Protein AF-A0A1Y4CUX2-F1 (afdb_monomer)

Mean predicted aligned error: 11.48 Å

Foldseek 3Di:
DLVLLLVDLVLVVVVVVVVCVCVVDPDPFLCDPQLVVVSVVLSVVLVVQLVCLLVVLLVVLPQDPQLLVQLQVQLNVQLVVLCVPPVRVSSNVRSLVRSLVRSLVRCVVVVDDNVSSNSSSVSNSVSNVVSSVSSVVSSVVSVVSVCCRPALCNPPDPDDDPPDPDRPDDPRPPQDPVRVVVVVVVVVVD

pLDDT: mean 75.09, std 14.69, range [37.34, 94.19]

Sequence (190 aa):
MLLTVFGLPGNWIMLILVAVWHFVLPMPSALNVWYWIIVLAIAVVGEVMEFFLQVKQAKKYGSSNTGTVGGVIGAIVGAILLAPFLFGIGAFIGAMLGAWCGCFVFELLRGMDWKTAARAALGAMFGRFLGTVTKLGCGVVIWAITMQYIWPDPQNLPFHFRWLPEVPQGPLPHDGPMSTVMNFAQSLVC

Secondary structure (DSSP, 8-state):
-HHHHTTS-HHHHHHHHHHHHHHHS-------HHHHHHHHHHHHHHHHHHHHHHHHHHHHTT--HHHHHHHHHHHHHHHHHHTTTGGGHHHHHHHHHHHHHHHHHHHHHTT--HHHHHHHHHHHHHHHHHHHHHHHHHHHHHHHHHHHHH-S-GGG-S---TTSPPP--PPPPSS-HHHHHHHHHHHTT-

Solvent-accessible surface area (backbone atoms only — not comparable to full-atom values): 9931 Å² total; per-residue (Å²): 99,74,47,38,60,72,73,46,71,22,56,59,53,50,53,50,52,53,48,50,49,58,72,72,46,92,59,96,65,57,77,43,73,68,52,55,53,53,49,50,50,47,46,51,50,24,52,53,49,24,54,50,37,28,53,52,31,17,52,74,36,65,35,47,76,61,17,51,50,26,11,53,53,21,16,53,52,25,16,59,73,25,29,86,36,75,90,47,54,24,14,44,55,18,24,36,53,15,8,23,52,22,9,25,54,42,26,43,76,71,68,44,54,70,71,58,18,52,44,12,9,49,16,35,23,50,7,49,51,54,14,46,52,51,32,50,52,43,41,52,51,45,50,55,54,51,48,53,59,69,44,92,60,52,88,77,48,99,68,80,70,87,89,55,81,82,72,72,82,66,88,74,68,95,62,52,75,67,58,55,53,52,51,55,58,48,68,75,76,110

Nearest PDB structures (foldseek):
  4oyd-assembly2_D  TM=4.319E-01  e=9.473E+00  synthetic construct
  7drw-assembly1_O  TM=2.763E-01  e=7.476E+00  Homo sapiens

Structure (mmCIF, N/CA/C/O backbone):
data_AF-A0A1Y4CUX2-F1
#
_entry.id   AF-A0A1Y4CUX2-F1
#
loop_
_atom_site.group_PDB
_atom_site.id
_atom_site.type_symbol
_atom_site.label_atom_id
_atom_site.label_alt_id
_atom_site.label_comp_id
_atom_site.label_asym_id
_atom_site.label_entity_id
_atom_site.label_seq_id
_atom_site.pdbx_PDB_ins_code
_atom_site.Cartn_x
_atom_site.Cartn_y
_atom_site.Cartn_z
_atom_site.occupancy
_atom_site.B_iso_or_equiv
_atom_site.auth_seq_id
_atom_site.auth_comp_id
_atom_site.auth_asym_id
_atom_site.auth_atom_id
_atom_site.pdbx_PDB_model_num
ATOM 1 N N . MET A 1 1 ? 3.468 2.787 -10.423 1.00 54.72 1 MET A N 1
ATOM 2 C CA . MET A 1 1 ? 3.838 3.527 -9.194 1.00 54.72 1 MET A CA 1
ATOM 3 C C . MET A 1 1 ? 2.659 4.304 -8.616 1.00 54.72 1 MET A C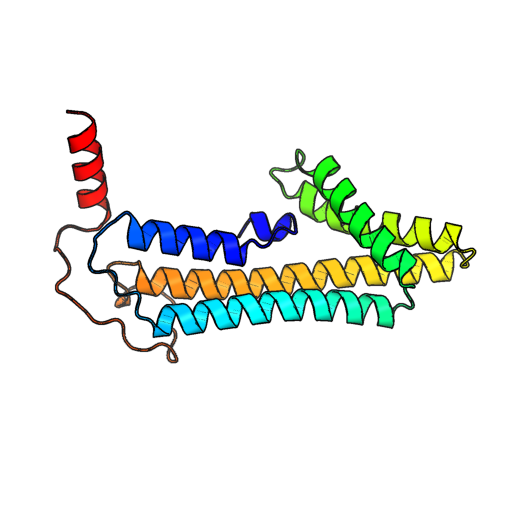 1
ATOM 5 O O . MET A 1 1 ? 2.272 4.008 -7.497 1.00 54.72 1 MET A O 1
ATOM 9 N N . LEU A 1 2 ? 2.019 5.213 -9.367 1.00 57.34 2 LEU A N 1
ATOM 10 C CA . LEU A 1 2 ? 0.844 5.962 -8.875 1.00 57.34 2 LEU A CA 1
ATOM 11 C C . LEU A 1 2 ? -0.321 5.055 -8.440 1.00 57.34 2 LEU A C 1
ATOM 13 O O . LEU A 1 2 ? -0.934 5.298 -7.413 1.00 57.34 2 LEU A O 1
ATOM 17 N N . LEU A 1 3 ? -0.559 3.948 -9.149 1.00 59.94 3 LEU A N 1
ATOM 18 C CA . LEU A 1 3 ? -1.618 2.977 -8.824 1.00 59.94 3 LEU A CA 1
ATOM 19 C C . LEU A 1 3 ? -1.456 2.309 -7.449 1.00 59.94 3 LEU A C 1
ATOM 21 O O . LEU A 1 3 ? -2.445 1.926 -6.831 1.00 59.94 3 LEU A O 1
ATOM 25 N N . THR A 1 4 ? -0.226 2.218 -6.942 1.00 62.75 4 THR A N 1
ATOM 26 C CA . THR A 1 4 ? 0.065 1.684 -5.607 1.00 62.75 4 THR A CA 1
ATOM 27 C C . THR A 1 4 ? -0.506 2.589 -4.508 1.00 62.75 4 THR A C 1
ATOM 29 O O . THR A 1 4 ? -0.947 2.102 -3.473 1.00 62.75 4 THR A O 1
ATOM 32 N N . VAL A 1 5 ? -0.572 3.903 -4.755 1.00 55.91 5 VAL A N 1
ATOM 33 C CA . VAL A 1 5 ? -1.160 4.895 -3.837 1.00 55.91 5 VAL A CA 1
ATOM 34 C C . VAL A 1 5 ? -2.680 4.721 -3.721 1.00 55.91 5 VAL A C 1
ATOM 36 O O . VAL A 1 5 ? -3.245 4.941 -2.653 1.00 55.91 5 VAL A O 1
ATOM 39 N N . PHE A 1 6 ? -3.332 4.242 -4.784 1.00 57.66 6 PHE A N 1
ATOM 40 C CA . PHE A 1 6 ? -4.770 3.950 -4.812 1.00 57.66 6 PHE A CA 1
ATOM 41 C C . PHE A 1 6 ? -5.127 2.572 -4.223 1.00 57.66 6 PHE A C 1
ATOM 43 O O . PHE A 1 6 ? -6.288 2.173 -4.252 1.00 57.66 6 PHE A O 1
ATOM 50 N N . GLY A 1 7 ? -4.154 1.826 -3.683 1.00 56.28 7 GLY A N 1
ATOM 51 C CA . GLY A 1 7 ? -4.389 0.507 -3.089 1.00 56.28 7 GLY A CA 1
ATOM 52 C C . GLY A 1 7 ? -4.595 -0.626 -4.097 1.00 56.28 7 GLY A C 1
ATOM 53 O O . GLY A 1 7 ? -5.001 -1.716 -3.701 1.00 56.28 7 GLY A O 1
ATOM 54 N N . LEU A 1 8 ? -4.315 -0.386 -5.381 1.00 60.81 8 LEU A N 1
ATOM 55 C CA . LEU A 1 8 ? -4.303 -1.408 -6.427 1.00 60.81 8 LEU A CA 1
ATOM 56 C C . LEU A 1 8 ? -2.942 -2.134 -6.454 1.00 60.81 8 LEU A C 1
ATOM 58 O O . LEU A 1 8 ? -1.940 -1.573 -5.993 1.00 60.81 8 LEU A O 1
ATOM 62 N N . PRO A 1 9 ? -2.863 -3.357 -7.021 1.00 64.62 9 PRO A N 1
ATOM 63 C CA . PRO A 1 9 ? -1.614 -4.103 -7.209 1.00 64.62 9 PRO A CA 1
ATOM 64 C C . PRO A 1 9 ? -0.708 -3.431 -8.265 1.00 64.62 9 PRO A C 1
ATOM 66 O O . PRO A 1 9 ? -0.449 -3.955 -9.345 1.00 64.62 9 PRO A O 1
ATOM 69 N N . GLY A 1 10 ? -0.213 -2.227 -7.966 1.00 66.81 10 GLY A N 1
ATOM 70 C CA . GLY A 1 10 ? 0.507 -1.365 -8.904 1.00 66.81 10 GLY A CA 1
ATOM 71 C C . GLY A 1 10 ? 1.847 -1.931 -9.380 1.00 66.81 10 GLY A C 1
ATOM 72 O O . GLY A 1 10 ? 2.275 -1.602 -10.487 1.00 66.81 10 GLY A O 1
ATOM 73 N N . ASN A 1 11 ? 2.485 -2.800 -8.587 1.00 73.00 11 ASN A N 1
ATOM 74 C CA . ASN A 1 11 ? 3.698 -3.514 -8.999 1.00 73.00 11 ASN A CA 1
ATOM 75 C C . ASN A 1 11 ? 3.384 -4.548 -10.089 1.00 73.00 11 ASN A C 1
ATOM 77 O O . ASN A 1 11 ? 4.112 -4.630 -11.071 1.00 73.00 11 ASN A O 1
ATOM 81 N N . TRP A 1 12 ? 2.259 -5.257 -9.980 1.00 75.81 12 TRP A N 1
ATOM 82 C CA . TRP A 1 12 ? 1.820 -6.232 -10.981 1.00 75.81 12 TRP A CA 1
ATOM 83 C C . TRP A 1 12 ? 1.472 -5.568 -12.308 1.00 75.81 12 TRP A C 1
ATOM 85 O O . TRP A 1 12 ? 1.899 -6.032 -13.359 1.00 75.81 12 TRP A O 1
ATOM 95 N N . ILE A 1 13 ? 0.770 -4.435 -12.257 1.00 73.69 13 ILE A N 1
ATOM 96 C CA . ILE A 1 13 ? 0.440 -3.662 -13.460 1.00 73.69 13 ILE A CA 1
ATOM 97 C C . ILE A 1 13 ? 1.719 -3.176 -14.154 1.00 73.69 13 ILE A C 1
ATOM 99 O O . ILE A 1 13 ? 1.815 -3.260 -15.374 1.00 73.69 13 ILE A O 1
ATOM 103 N N . MET A 1 14 ? 2.727 -2.729 -13.395 1.00 72.62 14 MET A N 1
ATOM 104 C CA . MET A 1 14 ? 4.015 -2.337 -13.974 1.00 72.62 14 MET A CA 1
ATOM 105 C C . MET A 1 14 ? 4.726 -3.515 -14.655 1.00 72.62 14 MET A C 1
ATOM 107 O O . MET A 1 14 ? 5.189 -3.358 -15.779 1.00 72.62 14 MET A O 1
ATOM 111 N N . LEU A 1 15 ? 4.758 -4.694 -14.026 1.00 75.00 15 LEU A N 1
ATOM 112 C CA . LEU A 1 15 ? 5.347 -5.895 -14.628 1.00 75.00 15 LEU A CA 1
ATOM 113 C C . LEU A 1 15 ? 4.614 -6.327 -15.903 1.00 75.00 15 LEU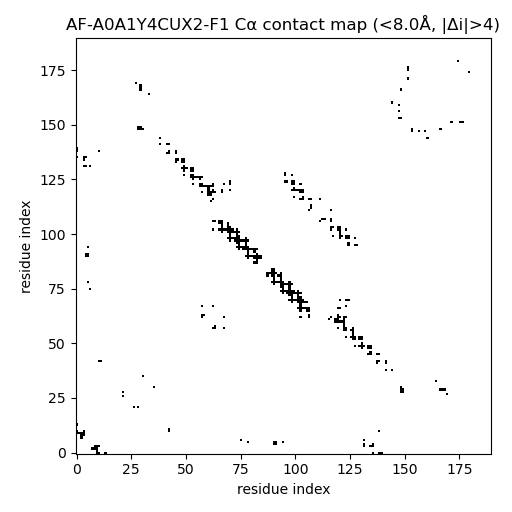 A C 1
ATOM 115 O O . LEU A 1 15 ? 5.266 -6.680 -16.881 1.00 75.00 15 LEU A O 1
ATOM 119 N N . ILE A 1 16 ? 3.280 -6.250 -15.922 1.00 78.69 16 ILE A N 1
ATOM 120 C CA . ILE A 1 16 ? 2.477 -6.536 -17.120 1.00 78.69 16 ILE A CA 1
ATOM 121 C C . ILE A 1 16 ? 2.811 -5.545 -18.236 1.00 78.69 16 ILE A C 1
ATOM 123 O O . ILE A 1 16 ? 3.011 -5.963 -19.367 1.00 78.69 16 ILE A O 1
ATOM 127 N N . LEU A 1 17 ? 2.927 -4.250 -17.933 1.00 74.69 17 LEU A N 1
ATOM 128 C CA . LEU A 1 17 ? 3.329 -3.238 -18.916 1.00 74.69 17 LEU A CA 1
ATOM 129 C C . LEU A 1 17 ? 4.721 -3.511 -19.498 1.00 74.69 17 LEU A C 1
ATOM 131 O O . LEU A 1 17 ? 4.898 -3.412 -20.709 1.00 74.69 17 LEU A O 1
ATOM 135 N N . VAL A 1 18 ? 5.690 -3.897 -18.662 1.00 72.38 18 VAL A N 1
ATOM 136 C CA . VAL A 1 18 ? 7.034 -4.288 -19.123 1.00 72.38 18 VAL A CA 1
ATOM 137 C C . VAL A 1 18 ? 6.976 -5.562 -19.971 1.00 72.38 18 VAL A C 1
ATOM 139 O O . VAL A 1 18 ? 7.665 -5.655 -20.983 1.00 72.38 18 VAL A O 1
ATOM 142 N N . ALA A 1 19 ? 6.128 -6.528 -19.611 1.00 74.50 19 ALA A N 1
ATOM 143 C CA . ALA A 1 19 ? 5.954 -7.756 -20.381 1.00 74.50 19 ALA A CA 1
ATOM 144 C C . ALA A 1 19 ? 5.331 -7.458 -21.750 1.00 74.50 19 ALA A C 1
ATOM 146 O O . ALA A 1 19 ? 5.839 -7.907 -22.770 1.00 74.50 19 ALA A O 1
ATOM 147 N N . VAL A 1 20 ? 4.276 -6.641 -21.789 1.00 75.88 20 VAL A N 1
ATOM 148 C CA . VAL A 1 20 ? 3.648 -6.187 -23.035 1.00 75.88 20 VAL A CA 1
ATOM 149 C C . VAL A 1 20 ? 4.663 -5.443 -23.902 1.00 75.88 20 VAL A C 1
ATOM 151 O O . VAL A 1 20 ? 4.756 -5.735 -25.087 1.00 75.88 20 VAL A O 1
ATOM 154 N N . TRP A 1 21 ? 5.476 -4.553 -23.325 1.00 68.69 21 TRP A N 1
ATOM 155 C CA . TRP A 1 21 ? 6.558 -3.882 -24.052 1.00 68.69 21 TRP A CA 1
ATOM 156 C C . TRP A 1 21 ? 7.538 -4.883 -24.681 1.00 68.69 21 TRP A C 1
ATOM 158 O O . TRP A 1 21 ? 7.855 -4.767 -25.861 1.00 68.69 21 TRP A O 1
ATOM 168 N N . HIS A 1 22 ? 7.970 -5.890 -23.917 1.00 68.44 22 HIS A N 1
ATOM 169 C CA . HIS A 1 22 ? 8.884 -6.936 -24.382 1.00 68.44 22 HIS A CA 1
ATOM 170 C C . HIS A 1 22 ? 8.302 -7.794 -25.519 1.00 68.44 22 HIS A C 1
ATOM 172 O O . HIS A 1 22 ? 9.025 -8.147 -26.444 1.00 68.44 22 HIS A O 1
ATOM 178 N N . PHE A 1 23 ? 7.008 -8.125 -25.470 1.00 66.00 23 PHE A N 1
ATOM 179 C CA . PHE A 1 23 ? 6.364 -8.971 -26.482 1.00 66.00 23 PHE A CA 1
ATOM 180 C C . PHE A 1 23 ? 5.879 -8.203 -27.724 1.00 66.00 23 PHE A C 1
ATOM 182 O O . PHE A 1 23 ? 5.784 -8.798 -28.794 1.00 66.00 23 PHE A O 1
ATOM 189 N N . VAL A 1 24 ? 5.556 -6.909 -27.604 1.00 66.00 24 VAL A N 1
ATOM 190 C CA . VAL A 1 24 ? 5.032 -6.085 -28.713 1.00 66.00 24 VAL A CA 1
ATOM 191 C C . VAL A 1 24 ? 6.150 -5.431 -29.529 1.00 66.00 24 VAL A C 1
ATOM 193 O O . VAL A 1 24 ? 5.991 -5.252 -30.735 1.00 66.00 24 VAL A O 1
ATOM 196 N N . LEU A 1 25 ? 7.284 -5.094 -28.908 1.00 58.47 25 LEU A N 1
ATOM 197 C CA . LEU A 1 25 ? 8.455 -4.557 -29.601 1.00 58.47 25 LEU A CA 1
ATOM 198 C C . LEU A 1 25 ? 9.524 -5.653 -29.700 1.00 58.47 25 LEU A C 1
ATOM 200 O O . LEU A 1 25 ? 10.191 -5.922 -28.700 1.00 58.47 25 LEU A O 1
ATOM 204 N N . PRO A 1 26 ? 9.730 -6.276 -30.877 1.00 50.72 26 PRO A N 1
ATOM 205 C CA . PRO A 1 26 ? 10.775 -7.274 -31.086 1.00 50.72 26 PRO A CA 1
ATOM 206 C C . PRO A 1 26 ? 12.147 -6.586 -31.170 1.00 50.72 26 PRO A C 1
ATOM 208 O O . PRO A 1 26 ? 12.793 -6.554 -32.213 1.00 50.72 26 PRO A O 1
ATOM 211 N N . MET A 1 27 ? 12.583 -5.980 -30.067 1.00 53.09 27 MET A N 1
ATOM 212 C CA . MET A 1 27 ? 13.962 -5.545 -29.878 1.00 53.09 27 MET A CA 1
ATOM 213 C C . MET A 1 27 ? 14.749 -6.665 -29.186 1.00 53.09 27 MET A C 1
ATOM 215 O O . MET A 1 27 ? 14.163 -7.424 -28.408 1.00 53.09 27 MET A O 1
ATOM 219 N N . PRO A 1 28 ? 16.077 -6.755 -29.379 1.00 48.81 28 PRO A N 1
ATOM 220 C CA . PRO A 1 28 ? 16.952 -7.582 -28.555 1.00 48.81 28 PRO A CA 1
ATOM 221 C C . PRO A 1 28 ? 17.018 -6.986 -27.139 1.00 48.81 28 PRO A C 1
ATOM 223 O O . PRO A 1 28 ? 17.980 -6.338 -26.745 1.00 48.81 28 PRO A O 1
ATOM 226 N N . SER A 1 29 ? 15.943 -7.112 -26.367 1.00 53.75 29 SER A N 1
ATOM 227 C CA . SER A 1 29 ? 15.907 -6.602 -25.004 1.00 53.75 29 SER A CA 1
ATOM 228 C C . SER A 1 29 ? 16.697 -7.550 -24.111 1.00 53.75 29 SER A C 1
ATOM 230 O O . SER A 1 29 ? 16.393 -8.742 -24.059 1.00 53.75 29 SER A O 1
ATOM 232 N N . ALA A 1 30 ? 17.648 -7.020 -23.348 1.00 56.38 30 ALA A N 1
ATOM 233 C CA . ALA A 1 30 ? 18.467 -7.766 -22.393 1.00 56.38 30 ALA A CA 1
ATOM 234 C C . ALA A 1 30 ? 17.691 -8.279 -21.153 1.00 56.38 30 ALA A C 1
ATOM 236 O O . ALA A 1 30 ? 18.282 -8.575 -20.112 1.00 56.38 30 ALA A O 1
ATOM 237 N N . LEU A 1 31 ? 16.359 -8.378 -21.239 1.00 64.25 31 LEU A N 1
ATOM 238 C CA . LEU A 1 31 ? 15.462 -8.860 -20.190 1.00 64.25 31 LEU A CA 1
ATOM 239 C C . LEU A 1 31 ? 15.577 -10.384 -20.057 1.00 64.25 31 LEU A C 1
ATOM 241 O O . LEU A 1 31 ? 14.737 -11.148 -20.525 1.00 64.25 31 LEU A O 1
ATOM 245 N N . ASN A 1 32 ? 16.652 -10.825 -19.410 1.00 69.75 32 ASN A N 1
ATOM 246 C CA . ASN A 1 32 ? 16.904 -12.231 -19.118 1.00 69.75 32 ASN A CA 1
ATOM 247 C C . ASN A 1 32 ? 15.867 -12.814 -18.141 1.00 69.75 32 ASN A C 1
ATOM 249 O O . ASN A 1 32 ? 15.264 -12.100 -17.339 1.00 69.75 32 ASN A O 1
ATOM 253 N N . VAL A 1 33 ? 15.736 -14.145 -18.116 1.00 73.81 33 VAL A N 1
ATOM 254 C CA . VAL A 1 33 ? 14.908 -14.870 -17.125 1.00 73.81 33 VAL A CA 1
ATOM 255 C C . VAL A 1 33 ? 15.259 -14.457 -15.685 1.00 73.81 33 VAL A C 1
ATOM 257 O O . VAL A 1 33 ? 14.376 -14.302 -14.844 1.00 73.81 33 VAL A O 1
ATOM 260 N N . TRP A 1 34 ? 16.541 -14.191 -15.416 1.00 72.38 34 TRP A N 1
ATOM 261 C CA . TRP A 1 34 ? 17.027 -13.705 -14.122 1.00 72.38 34 TRP A CA 1
ATOM 262 C C . TRP A 1 34 ? 16.445 -12.353 -13.703 1.00 72.38 34 TRP A C 1
ATOM 264 O O . TRP A 1 34 ? 16.120 -12.185 -12.528 1.00 72.38 34 TRP A O 1
ATOM 274 N N . TYR A 1 35 ? 16.266 -11.415 -14.642 1.00 76.81 35 TYR A N 1
ATOM 275 C CA . TYR A 1 35 ? 15.598 -10.143 -14.360 1.00 76.81 35 TYR A CA 1
ATOM 276 C C . TYR A 1 35 ? 14.182 -10.417 -13.847 1.00 76.81 35 TYR A C 1
ATOM 278 O O . TYR A 1 35 ? 13.841 -9.994 -12.743 1.00 76.81 35 TYR A O 1
ATOM 286 N N . TRP A 1 36 ? 13.405 -11.213 -14.591 1.00 79.12 36 TRP A N 1
ATOM 287 C CA . TRP A 1 36 ? 12.018 -11.535 -14.252 1.00 79.12 36 TRP A CA 1
ATOM 288 C C . TRP A 1 36 ? 11.883 -12.207 -12.887 1.00 79.12 36 TRP A C 1
ATOM 290 O O . TRP A 1 36 ? 11.007 -11.823 -12.115 1.00 79.12 36 TRP A O 1
ATOM 300 N N . ILE A 1 37 ? 12.773 -13.146 -12.549 1.00 83.56 37 ILE A N 1
ATOM 301 C CA . ILE A 1 37 ? 12.792 -13.797 -11.230 1.00 83.56 37 ILE A CA 1
ATOM 302 C C . ILE A 1 37 ? 12.990 -12.765 -10.112 1.00 83.56 37 ILE A C 1
ATOM 304 O O . ILE A 1 37 ? 12.252 -12.781 -9.127 1.00 83.56 37 ILE A O 1
ATOM 308 N N . ILE A 1 38 ? 13.951 -11.848 -10.263 1.00 82.25 38 ILE A N 1
ATOM 309 C CA . ILE A 1 38 ? 14.275 -10.847 -9.238 1.00 82.25 38 ILE A CA 1
ATOM 310 C C . ILE A 1 38 ? 13.122 -9.856 -9.059 1.00 82.25 38 ILE A C 1
ATOM 312 O O . ILE A 1 38 ? 12.680 -9.629 -7.930 1.00 82.25 38 ILE A O 1
ATOM 316 N N . VAL A 1 39 ? 12.598 -9.278 -10.147 1.00 82.25 39 VAL A N 1
ATOM 317 C CA . VAL A 1 39 ? 11.510 -8.296 -10.028 1.00 82.25 39 VAL A CA 1
ATOM 318 C C . VAL A 1 39 ? 10.197 -8.926 -9.556 1.00 82.25 39 VAL A C 1
ATOM 320 O O . VAL A 1 39 ? 9.490 -8.296 -8.766 1.00 82.25 39 VAL A O 1
ATOM 323 N N . LEU A 1 40 ? 9.896 -10.176 -9.933 1.00 85.19 40 LEU A N 1
ATOM 324 C CA . LEU A 1 40 ? 8.753 -10.919 -9.385 1.00 85.19 40 LEU A CA 1
ATOM 325 C C . LEU A 1 40 ? 8.927 -11.206 -7.892 1.00 85.19 40 LEU A C 1
ATOM 327 O O . LEU A 1 40 ? 7.995 -10.980 -7.121 1.00 85.19 40 LEU A O 1
ATOM 331 N N . ALA A 1 41 ? 10.113 -11.646 -7.462 1.00 86.31 41 ALA A N 1
ATOM 332 C CA . ALA A 1 41 ? 10.388 -11.899 -6.051 1.00 86.31 41 ALA A CA 1
ATOM 333 C C . ALA A 1 41 ? 10.200 -10.629 -5.207 1.00 86.31 41 ALA A C 1
ATOM 335 O O . ALA A 1 41 ? 9.514 -10.663 -4.186 1.00 86.31 41 ALA A O 1
ATOM 336 N N . ILE A 1 42 ? 10.728 -9.486 -5.660 1.00 84.62 42 ILE A N 1
ATOM 337 C CA . ILE A 1 42 ? 10.566 -8.198 -4.968 1.00 84.62 42 ILE A CA 1
ATOM 338 C C . ILE A 1 42 ? 9.097 -7.759 -4.953 1.00 84.62 42 ILE A C 1
ATOM 340 O O . ILE A 1 42 ? 8.619 -7.267 -3.930 1.00 84.62 42 ILE A O 1
ATOM 344 N N . ALA A 1 43 ? 8.362 -7.948 -6.054 1.00 83.94 43 ALA A N 1
ATOM 345 C CA . ALA A 1 43 ? 6.943 -7.606 -6.120 1.00 83.94 43 ALA A CA 1
ATOM 346 C C . ALA A 1 43 ? 6.114 -8.421 -5.116 1.00 83.94 43 ALA A C 1
ATOM 348 O O . ALA A 1 43 ? 5.316 -7.843 -4.378 1.00 83.94 43 ALA A O 1
ATOM 349 N N . VAL A 1 44 ? 6.353 -9.735 -5.038 1.00 86.31 44 VAL A N 1
ATOM 350 C CA . VAL A 1 44 ? 5.694 -10.632 -4.077 1.00 86.31 44 VAL A CA 1
ATOM 351 C C . VAL A 1 44 ? 6.062 -10.263 -2.642 1.00 86.31 44 VAL A C 1
ATOM 353 O O . VAL A 1 44 ? 5.174 -10.147 -1.801 1.00 86.31 44 VAL A O 1
ATOM 356 N N . VAL A 1 45 ? 7.343 -10.015 -2.354 1.00 86.88 45 VAL A N 1
ATOM 357 C CA . VAL A 1 45 ? 7.790 -9.581 -1.020 1.00 86.88 45 VAL A CA 1
ATOM 358 C C . VAL A 1 45 ? 7.123 -8.266 -0.622 1.00 86.88 45 VAL A C 1
ATOM 360 O O . VAL A 1 45 ? 6.650 -8.148 0.505 1.00 86.88 45 VAL A O 1
ATOM 363 N N . GLY A 1 46 ? 7.027 -7.297 -1.536 1.00 84.19 46 GLY A N 1
ATOM 364 C CA . GLY A 1 46 ? 6.342 -6.030 -1.284 1.00 84.19 46 GLY A CA 1
ATOM 365 C C . GLY A 1 46 ? 4.864 -6.216 -0.934 1.00 84.19 46 GLY A C 1
ATOM 366 O O . GLY A 1 46 ? 4.378 -5.596 0.011 1.00 84.19 46 GLY A O 1
ATOM 367 N N . GLU A 1 47 ? 4.168 -7.108 -1.642 1.00 84.94 47 GLU A N 1
ATOM 368 C CA . GLU A 1 47 ? 2.765 -7.439 -1.372 1.00 84.94 47 GLU A CA 1
ATOM 369 C C . GLU A 1 47 ? 2.605 -8.107 0.004 1.00 84.94 47 GLU A C 1
ATOM 371 O O . GLU A 1 47 ? 1.809 -7.668 0.834 1.00 84.94 47 GLU A O 1
ATOM 376 N N . VAL A 1 48 ? 3.421 -9.125 0.296 1.00 86.31 48 VAL A N 1
ATOM 377 C CA . VAL A 1 48 ? 3.390 -9.846 1.578 1.00 86.31 48 VAL A CA 1
ATOM 378 C C . VAL A 1 48 ? 3.704 -8.908 2.743 1.00 86.31 48 VAL A C 1
ATOM 380 O O . VAL A 1 48 ? 3.026 -8.955 3.769 1.00 86.31 48 VAL A O 1
ATOM 383 N N . MET A 1 49 ? 4.695 -8.029 2.588 1.00 84.06 49 MET A N 1
ATOM 384 C CA . MET A 1 49 ? 5.061 -7.047 3.606 1.00 84.06 49 MET A CA 1
ATOM 385 C C . MET A 1 49 ? 3.942 -6.039 3.857 1.00 84.06 49 MET A C 1
ATOM 387 O O . MET A 1 49 ? 3.668 -5.722 5.013 1.00 84.06 49 MET A O 1
ATOM 391 N N . GLU A 1 50 ? 3.256 -5.569 2.813 1.00 84.69 50 GLU A N 1
ATOM 392 C CA . GLU A 1 50 ? 2.107 -4.675 2.963 1.00 84.69 50 GLU A CA 1
ATOM 393 C C . GLU A 1 50 ? 0.983 -5.339 3.774 1.00 84.69 50 GLU A C 1
ATOM 395 O O . GLU A 1 50 ? 0.479 -4.748 4.736 1.00 84.69 50 GLU A O 1
ATOM 400 N N . PHE A 1 51 ? 0.607 -6.576 3.432 1.00 81.81 51 PHE A N 1
ATOM 401 C CA . PHE A 1 51 ? -0.412 -7.323 4.174 1.00 81.81 51 PHE A CA 1
ATOM 402 C C . PHE A 1 51 ? 0.025 -7.606 5.614 1.00 81.81 51 PHE A C 1
ATOM 404 O O . PHE A 1 51 ? -0.751 -7.414 6.555 1.00 81.81 51 PHE A O 1
ATOM 411 N N . PHE A 1 52 ? 1.280 -8.008 5.812 1.00 86.25 52 PHE A N 1
ATOM 412 C CA . PHE A 1 52 ? 1.817 -8.313 7.132 1.00 86.25 52 PHE A CA 1
ATOM 413 C C . PHE A 1 52 ? 1.857 -7.077 8.036 1.00 86.25 52 PHE A C 1
ATOM 415 O O . PHE A 1 52 ? 1.446 -7.154 9.195 1.00 86.25 52 PHE A O 1
ATOM 422 N N . LEU A 1 53 ? 2.298 -5.925 7.519 1.00 85.88 53 LEU A N 1
ATOM 423 C CA . LEU A 1 53 ? 2.320 -4.663 8.259 1.00 85.88 53 LEU A CA 1
ATOM 424 C C . LEU A 1 53 ? 0.906 -4.187 8.603 1.00 85.88 53 LEU A C 1
ATOM 426 O O . LEU A 1 53 ? 0.677 -3.800 9.750 1.00 85.88 53 LEU A O 1
ATOM 430 N N . GLN A 1 54 ? -0.048 -4.280 7.670 1.00 82.06 54 GLN A N 1
ATOM 431 C CA . GLN A 1 54 ? -1.448 -3.940 7.939 1.00 82.06 54 GLN A CA 1
ATOM 432 C C . GLN A 1 54 ? -2.025 -4.795 9.075 1.00 82.06 54 GLN A C 1
ATOM 434 O O . GLN A 1 54 ? -2.550 -4.251 10.046 1.00 82.06 54 GLN A O 1
ATOM 439 N N . VAL A 1 55 ? -1.857 -6.120 9.019 1.00 81.75 55 VAL A N 1
ATOM 440 C CA . VAL A 1 55 ? -2.382 -7.034 10.047 1.00 81.75 55 VAL A CA 1
ATOM 441 C C . VAL A 1 55 ? -1.660 -6.860 11.385 1.00 81.75 55 VAL A C 1
ATOM 443 O O . VAL A 1 55 ? -2.301 -6.814 12.437 1.00 81.75 55 VAL A O 1
ATOM 446 N N . LYS A 1 56 ? -0.328 -6.751 11.379 1.00 87.31 56 LYS A N 1
ATOM 447 C CA . LYS A 1 56 ? 0.475 -6.611 12.601 1.00 87.31 56 LYS A CA 1
ATOM 448 C C . LYS A 1 56 ? 0.146 -5.316 13.337 1.00 87.31 56 LYS A C 1
ATOM 450 O O . LYS A 1 56 ? -0.009 -5.335 14.557 1.00 87.31 56 LYS A O 1
ATOM 455 N N . GLN A 1 57 ? 0.013 -4.207 12.611 1.00 85.50 57 GLN A N 1
ATOM 456 C CA . GLN A 1 57 ? -0.338 -2.920 13.205 1.00 85.50 57 GLN A CA 1
ATOM 457 C C . GLN A 1 57 ? -1.797 -2.897 13.669 1.00 85.50 57 GLN A C 1
ATOM 459 O O . GLN A 1 57 ? -2.049 -2.450 14.783 1.00 85.50 57 GLN A O 1
ATOM 464 N N . ALA A 1 58 ? -2.740 -3.465 12.912 1.00 79.81 58 ALA A N 1
ATOM 465 C CA . ALA A 1 58 ? -4.125 -3.596 13.369 1.00 79.81 58 ALA A CA 1
ATOM 466 C C . ALA A 1 58 ? -4.211 -4.372 14.699 1.00 79.81 58 ALA A C 1
ATOM 468 O O . ALA A 1 58 ? -4.794 -3.888 15.671 1.00 79.81 58 ALA A O 1
ATOM 469 N N . LYS A 1 59 ? -3.525 -5.521 14.796 1.00 82.38 59 LYS A N 1
ATOM 470 C CA . LYS A 1 59 ? -3.483 -6.335 16.023 1.00 82.38 59 LYS A CA 1
ATOM 471 C C . LYS A 1 59 ? -2.783 -5.634 17.188 1.00 82.38 59 LYS A C 1
ATOM 473 O O . LYS A 1 59 ? -3.270 -5.702 18.312 1.00 82.38 59 LYS A O 1
ATOM 478 N N . LYS A 1 60 ? -1.669 -4.930 16.944 1.00 86.00 60 LYS A N 1
ATOM 479 C CA . LYS A 1 60 ? -0.907 -4.215 17.990 1.00 86.00 60 LYS A CA 1
ATOM 480 C C . LYS A 1 60 ? -1.745 -3.153 18.709 1.00 86.00 60 LYS A C 1
ATOM 482 O O . LYS A 1 60 ? -1.527 -2.900 19.890 1.00 86.00 60 LYS A O 1
ATOM 487 N N . TYR A 1 61 ? -2.680 -2.527 18.004 1.00 83.25 61 TYR A N 1
ATOM 488 C CA . TYR A 1 61 ? -3.544 -1.481 18.551 1.00 83.25 61 TYR A CA 1
ATOM 489 C C . TYR A 1 61 ? -4.899 -2.012 19.046 1.00 83.25 61 TYR A C 1
ATOM 491 O O . TYR A 1 61 ? -5.729 -1.219 19.483 1.00 83.25 61 TYR A O 1
ATOM 499 N N . GLY A 1 62 ? -5.106 -3.335 19.024 1.00 81.25 62 GLY A N 1
ATOM 500 C CA . GLY A 1 62 ? -6.320 -3.976 19.527 1.00 81.25 62 GLY A CA 1
ATOM 501 C C . GLY A 1 62 ? -7.509 -3.909 18.569 1.00 81.25 62 GLY A C 1
ATOM 502 O O . GLY A 1 62 ? -8.641 -4.023 19.026 1.00 81.25 62 GLY A O 1
ATOM 503 N N . SER A 1 63 ? -7.276 -3.718 17.265 1.00 78.38 63 SER A N 1
ATOM 504 C CA . SER A 1 63 ? -8.358 -3.773 16.281 1.00 78.38 63 SER A CA 1
ATOM 505 C C . SER A 1 63 ? -8.915 -5.188 16.170 1.00 78.38 63 SER A C 1
ATOM 507 O O . SER A 1 63 ? -8.184 -6.176 16.064 1.00 78.38 63 SER A O 1
ATOM 509 N N . SER A 1 64 ? -10.236 -5.266 16.182 1.00 84.62 64 SER A N 1
ATOM 510 C CA . SER A 1 64 ? -11.001 -6.466 15.937 1.00 84.62 64 SER A CA 1
ATOM 511 C C . SER A 1 64 ? -11.056 -6.790 14.438 1.00 84.62 64 SER A C 1
ATOM 513 O O . SER A 1 64 ? -10.848 -5.930 13.579 1.00 84.62 64 SER A O 1
ATOM 515 N N . ASN A 1 65 ? -11.379 -8.042 14.093 1.00 86.12 65 ASN A N 1
ATOM 516 C CA . ASN A 1 65 ? -11.510 -8.450 12.686 1.00 86.12 65 ASN A CA 1
ATOM 517 C C . ASN A 1 65 ? -12.542 -7.593 11.931 1.00 86.12 65 ASN A C 1
ATOM 519 O O . ASN A 1 65 ? -12.323 -7.229 10.779 1.00 86.12 65 ASN A O 1
ATOM 523 N N . THR A 1 66 ? -13.644 -7.222 12.587 1.00 85.19 66 THR A N 1
ATOM 524 C CA . THR A 1 66 ? -14.689 -6.381 11.991 1.00 85.19 66 THR A CA 1
ATOM 525 C C . THR A 1 66 ? -14.233 -4.929 11.845 1.00 85.19 66 THR A C 1
ATOM 527 O O . THR A 1 66 ? -14.511 -4.323 10.817 1.00 85.19 66 THR A O 1
ATOM 530 N N . GLY A 1 67 ? -13.484 -4.386 12.814 1.00 84.81 67 GLY A N 1
ATOM 531 C CA . GLY A 1 67 ? -12.863 -3.063 12.693 1.00 84.81 67 GLY A CA 1
ATOM 532 C C . GLY A 1 67 ? -11.838 -3.010 11.558 1.00 84.81 67 GLY A C 1
ATOM 533 O O . GLY A 1 67 ? -11.802 -2.049 10.795 1.00 84.81 67 GLY A O 1
ATOM 534 N N . THR A 1 68 ? -11.079 -4.092 11.359 1.00 86.50 68 THR A N 1
ATOM 535 C CA . THR A 1 68 ? -10.146 -4.221 10.229 1.00 86.50 68 THR A CA 1
ATOM 536 C C . THR A 1 68 ? -10.887 -4.190 8.888 1.00 86.50 68 THR A C 1
ATOM 538 O O . THR A 1 68 ? -10.498 -3.437 7.997 1.00 86.50 68 THR A O 1
ATOM 541 N N . VAL A 1 69 ? -11.986 -4.942 8.746 1.00 87.56 69 VAL A N 1
ATOM 542 C CA . VAL A 1 69 ? -12.827 -4.915 7.532 1.00 87.56 69 VAL A CA 1
ATOM 543 C C . VAL A 1 69 ? -13.454 -3.535 7.325 1.00 87.56 69 VAL A C 1
ATOM 545 O O . VAL A 1 69 ? -13.400 -3.001 6.218 1.00 87.56 69 VAL A O 1
ATOM 548 N N . GLY A 1 70 ? -13.977 -2.921 8.389 1.00 89.00 70 GLY A N 1
ATOM 549 C CA . GLY A 1 70 ? -14.512 -1.560 8.360 1.00 89.00 70 GLY A CA 1
ATOM 550 C C . GLY A 1 70 ? -13.473 -0.534 7.910 1.00 89.00 70 GLY A C 1
ATOM 551 O O . GLY A 1 70 ? -13.775 0.329 7.092 1.00 89.00 70 GLY A O 1
ATOM 552 N N . GLY A 1 71 ? -12.227 -0.670 8.370 1.00 89.19 71 GLY A N 1
ATOM 553 C CA . GLY A 1 71 ? -11.103 0.152 7.933 1.00 89.19 71 GLY A CA 1
ATOM 554 C C . GLY A 1 71 ? -10.748 -0.057 6.461 1.00 89.19 71 GLY A C 1
ATOM 555 O O . GLY A 1 71 ? -10.521 0.914 5.751 1.00 89.19 71 GLY A O 1
ATOM 556 N N . VAL A 1 72 ? -10.758 -1.291 5.953 1.00 87.62 72 VAL A N 1
ATOM 557 C CA . VAL A 1 72 ? -10.513 -1.550 4.521 1.00 87.62 72 VAL A CA 1
ATOM 558 C C . VAL A 1 72 ? -11.604 -0.923 3.651 1.00 87.62 72 VAL A C 1
ATOM 560 O O . VAL A 1 72 ? -11.290 -0.216 2.694 1.00 87.62 72 VAL A O 1
ATOM 563 N N . ILE A 1 73 ? -12.876 -1.126 4.001 1.00 89.50 73 ILE A N 1
ATOM 564 C CA . ILE A 1 73 ? -14.013 -0.546 3.271 1.00 89.50 73 ILE A CA 1
ATOM 565 C C . ILE A 1 73 ? -13.947 0.981 3.329 1.00 89.50 73 ILE A C 1
ATOM 567 O O . ILE A 1 73 ? -14.034 1.648 2.299 1.00 89.50 73 ILE A O 1
ATOM 571 N N . GLY A 1 74 ? -13.729 1.532 4.523 1.00 90.06 74 GLY A N 1
ATOM 572 C CA . GLY A 1 74 ? -13.587 2.965 4.728 1.00 90.06 74 GLY A CA 1
ATOM 573 C C . GLY A 1 74 ? -12.428 3.548 3.926 1.00 90.06 74 GLY A C 1
ATOM 574 O O . GLY A 1 74 ? -12.595 4.594 3.310 1.00 90.06 74 GLY A O 1
ATOM 575 N N . ALA A 1 75 ? -11.283 2.863 3.857 1.00 88.50 75 ALA A N 1
ATOM 576 C CA . ALA A 1 75 ? -10.135 3.292 3.062 1.00 88.50 75 ALA A CA 1
ATOM 577 C C . ALA A 1 75 ? -10.459 3.352 1.567 1.00 88.50 75 ALA A C 1
ATOM 579 O O . ALA A 1 75 ? -10.081 4.310 0.904 1.00 88.50 75 ALA A O 1
ATOM 580 N N . ILE A 1 76 ? -11.167 2.355 1.032 1.00 87.44 76 ILE A N 1
ATOM 581 C CA . ILE A 1 76 ? -11.560 2.327 -0.384 1.00 87.44 76 ILE A CA 1
ATOM 582 C C . ILE A 1 76 ? -12.536 3.466 -0.682 1.00 87.44 76 ILE A C 1
ATOM 584 O O . ILE A 1 76 ? -12.311 4.245 -1.605 1.00 87.44 76 ILE A O 1
ATOM 588 N N . VAL A 1 77 ? -13.591 3.603 0.125 1.00 89.81 77 VAL A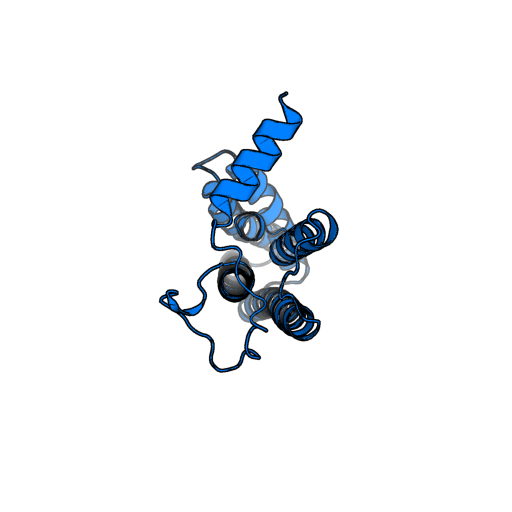 N 1
ATOM 589 C CA . VAL A 1 77 ? -14.599 4.657 -0.052 1.00 89.81 77 VAL A CA 1
ATOM 590 C C . VAL A 1 77 ? -13.964 6.039 0.094 1.00 89.81 77 VAL A C 1
ATOM 592 O O . VAL A 1 77 ? -14.155 6.898 -0.761 1.00 89.81 77 VAL A O 1
ATOM 595 N N . GLY A 1 78 ? -13.151 6.245 1.130 1.00 88.06 78 GLY A N 1
ATOM 596 C CA . GLY A 1 78 ? -12.440 7.499 1.359 1.00 88.06 78 GLY A CA 1
ATOM 597 C C . GLY A 1 78 ? -11.456 7.828 0.238 1.00 88.06 78 GLY A C 1
ATOM 598 O O . GLY A 1 78 ? -11.403 8.975 -0.203 1.00 88.06 78 GLY A O 1
ATOM 599 N N . ALA A 1 79 ? -10.726 6.831 -0.276 1.00 86.56 79 ALA A N 1
ATOM 600 C CA . ALA A 1 79 ? -9.827 7.009 -1.412 1.00 86.56 79 ALA A CA 1
ATOM 601 C C . ALA A 1 79 ? -10.583 7.433 -2.671 1.00 86.56 79 ALA A C 1
ATOM 603 O O . ALA A 1 79 ? -10.133 8.348 -3.345 1.00 86.56 79 ALA A O 1
ATOM 604 N N . ILE A 1 80 ? -11.728 6.813 -2.973 1.00 85.44 80 ILE A N 1
ATOM 605 C CA . ILE A 1 80 ? -12.54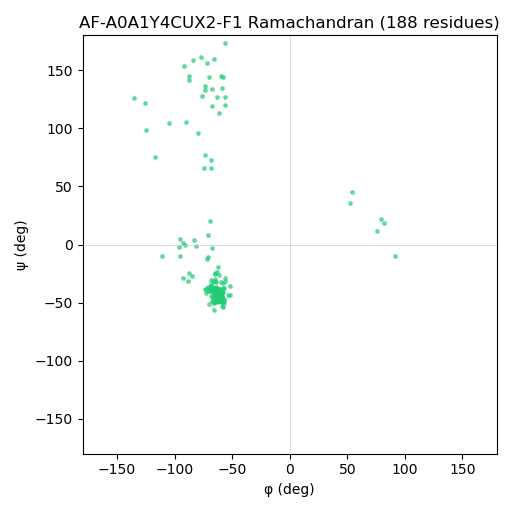6 7.147 -4.149 1.00 85.44 80 ILE A CA 1
ATOM 606 C C . ILE A 1 80 ? -13.145 8.550 -4.017 1.00 85.44 80 ILE A C 1
ATOM 608 O O . ILE A 1 80 ? -13.071 9.336 -4.958 1.00 85.44 80 ILE A O 1
ATOM 612 N N . LEU A 1 81 ? -13.700 8.889 -2.850 1.00 86.75 81 LEU A N 1
ATOM 613 C CA . LEU A 1 81 ? -14.334 10.190 -2.616 1.00 86.75 81 LEU A CA 1
ATOM 614 C C . LEU A 1 81 ? -13.342 11.351 -2.723 1.00 86.75 81 LEU A C 1
ATOM 616 O O . LEU A 1 81 ? -13.681 12.401 -3.263 1.00 86.75 81 LEU A O 1
ATOM 620 N N . LEU A 1 82 ? -12.116 11.164 -2.227 1.00 84.19 82 LEU A N 1
ATOM 621 C CA . LEU A 1 82 ? -11.070 12.187 -2.277 1.00 84.19 82 LEU A CA 1
ATOM 622 C C . LEU A 1 82 ? -10.106 12.024 -3.462 1.00 84.19 82 LEU A C 1
ATOM 624 O O . LEU A 1 82 ? -9.252 12.885 -3.656 1.00 84.19 82 LEU A O 1
ATOM 628 N N . ALA A 1 83 ? -10.254 10.995 -4.302 1.00 82.50 83 ALA A N 1
ATOM 629 C CA . ALA A 1 83 ? -9.453 10.807 -5.514 1.00 82.50 83 ALA A CA 1
ATOM 630 C C . ALA A 1 83 ? -9.429 12.011 -6.471 1.00 82.50 83 ALA A C 1
ATOM 632 O O . ALA A 1 83 ? -8.337 12.329 -6.949 1.00 82.50 83 ALA A O 1
ATOM 633 N N . PRO A 1 84 ? -10.553 12.705 -6.761 1.00 79.25 84 PRO A N 1
ATOM 634 C CA . PRO A 1 84 ? -10.528 13.852 -7.671 1.00 79.25 84 PRO A CA 1
ATOM 635 C C . PRO A 1 84 ? -9.821 15.085 -7.084 1.00 79.25 84 PRO A C 1
ATOM 637 O O . PRO A 1 84 ? -9.539 16.032 -7.814 1.00 79.25 84 PRO A O 1
ATOM 640 N N . PHE A 1 85 ? -9.505 15.092 -5.786 1.00 76.31 85 PHE A N 1
ATOM 641 C CA . PHE A 1 85 ? -8.812 16.201 -5.137 1.00 76.31 85 PHE A CA 1
ATOM 642 C C . PHE A 1 85 ? -7.281 16.075 -5.230 1.00 76.31 85 PHE A C 1
ATOM 644 O O . PHE A 1 85 ? -6.703 14.990 -5.124 1.00 76.31 85 PHE A O 1
ATOM 651 N N . LEU A 1 86 ? -6.607 17.226 -5.366 1.00 71.81 86 LEU A N 1
ATOM 652 C CA . LEU A 1 86 ? -5.144 17.374 -5.273 1.00 71.81 86 LEU A CA 1
ATOM 653 C C . LEU A 1 86 ? -4.341 16.438 -6.203 1.00 71.81 86 LEU A C 1
ATOM 655 O O . LEU A 1 86 ? -3.369 15.825 -5.765 1.00 71.81 86 LEU A O 1
ATOM 659 N N . PHE A 1 87 ? -4.740 16.299 -7.475 1.00 70.25 87 PHE A N 1
ATOM 660 C CA . PHE A 1 87 ? -4.021 15.483 -8.474 1.00 70.25 87 PHE A CA 1
ATOM 661 C C . PHE A 1 87 ? -3.741 14.032 -8.014 1.00 70.25 87 PHE A C 1
ATOM 663 O O . PHE A 1 87 ? -2.691 13.463 -8.306 1.00 70.25 87 PHE A O 1
ATOM 670 N N . GLY A 1 88 ? -4.668 13.427 -7.261 1.00 71.50 88 GLY A N 1
ATOM 671 C CA . GLY A 1 88 ? -4.545 12.055 -6.754 1.00 71.50 88 GLY A CA 1
ATOM 672 C C . GLY A 1 88 ? -3.897 11.930 -5.369 1.00 71.50 88 GLY A C 1
ATOM 673 O O . GLY A 1 88 ? -4.001 10.871 -4.753 1.00 71.50 88 GLY A O 1
ATOM 674 N N . ILE A 1 89 ? -3.320 13.002 -4.810 1.00 77.69 89 ILE A N 1
ATOM 675 C CA . ILE A 1 89 ? -2.872 13.026 -3.403 1.00 77.69 89 ILE A CA 1
ATOM 676 C C . ILE A 1 89 ? -4.076 12.887 -2.461 1.00 77.69 89 ILE A C 1
ATOM 678 O O . ILE A 1 89 ? -3.977 12.257 -1.404 1.00 77.69 89 ILE A O 1
ATOM 682 N N . GLY A 1 90 ? -5.237 13.411 -2.865 1.00 81.25 90 GLY A N 1
ATOM 683 C CA . GLY A 1 90 ? -6.476 13.271 -2.110 1.00 81.25 90 GLY A CA 1
ATOM 684 C C . GLY A 1 90 ? -6.869 11.809 -1.882 1.00 81.25 90 GLY A C 1
ATOM 685 O O . GLY A 1 90 ? -7.335 11.483 -0.794 1.00 81.25 90 GLY A O 1
ATOM 686 N N . ALA A 1 91 ? -6.572 10.892 -2.811 1.00 83.94 91 ALA A N 1
ATOM 687 C CA . ALA A 1 91 ? -6.838 9.466 -2.613 1.00 83.94 91 ALA A CA 1
ATOM 688 C C . ALA A 1 91 ? -6.025 8.861 -1.464 1.00 83.94 91 ALA A C 1
ATOM 690 O O . ALA A 1 91 ? -6.538 8.028 -0.722 1.00 83.94 91 ALA A O 1
ATOM 691 N N . PHE A 1 92 ? -4.774 9.291 -1.281 1.00 84.44 92 PHE A N 1
ATOM 692 C CA . PHE A 1 92 ? -3.937 8.813 -0.182 1.00 84.44 92 PHE A CA 1
ATOM 693 C C . PHE A 1 92 ? -4.478 9.278 1.172 1.00 84.44 92 PHE A C 1
ATOM 695 O O . PHE A 1 92 ? -4.665 8.476 2.087 1.00 84.44 92 PHE A O 1
ATOM 702 N N . ILE A 1 93 ? -4.790 10.572 1.275 1.00 87.50 93 ILE A N 1
ATOM 703 C CA . ILE A 1 93 ? -5.367 11.163 2.487 1.00 87.50 93 ILE A CA 1
ATOM 704 C C . ILE A 1 93 ? -6.732 10.529 2.775 1.00 87.50 93 ILE A C 1
ATOM 706 O O . ILE A 1 93 ? -7.014 10.141 3.908 1.00 87.50 93 ILE A O 1
ATOM 710 N N . GLY A 1 94 ? -7.551 10.352 1.741 1.00 88.56 94 GLY A N 1
ATOM 711 C CA . GLY A 1 94 ? -8.847 9.700 1.835 1.00 88.56 94 GLY A CA 1
ATOM 712 C C . GLY A 1 94 ? -8.757 8.237 2.240 1.00 88.56 94 GLY A C 1
ATOM 713 O O . GLY A 1 94 ? -9.558 7.797 3.057 1.00 88.56 94 GLY A O 1
ATOM 714 N N . ALA A 1 95 ? -7.751 7.498 1.772 1.00 88.94 95 ALA A N 1
ATOM 715 C CA . ALA A 1 95 ? -7.506 6.135 2.226 1.00 88.94 95 ALA A CA 1
ATOM 716 C C . ALA A 1 95 ? -7.151 6.085 3.719 1.00 88.94 95 ALA A C 1
ATOM 718 O O . ALA A 1 95 ? -7.628 5.205 4.431 1.00 88.94 95 ALA A O 1
ATOM 719 N N . MET A 1 96 ? -6.338 7.025 4.210 1.00 90.12 96 MET A N 1
ATOM 720 C CA . MET A 1 96 ? -5.942 7.085 5.622 1.00 90.12 96 MET A CA 1
ATOM 721 C C . MET A 1 96 ? -7.105 7.486 6.533 1.00 90.12 96 MET A C 1
ATOM 723 O O . MET A 1 96 ? -7.394 6.787 7.506 1.00 90.12 96 MET A O 1
ATOM 727 N N . LEU A 1 97 ? -7.796 8.581 6.204 1.00 91.88 97 LEU A N 1
ATOM 728 C CA . LEU A 1 97 ? -8.955 9.058 6.963 1.00 91.88 97 LEU A CA 1
ATOM 729 C C . LEU A 1 97 ? -10.108 8.063 6.887 1.00 91.88 97 LEU A C 1
ATOM 731 O O . LEU A 1 97 ? -10.736 7.763 7.896 1.00 91.88 97 LEU A O 1
ATOM 735 N N . GLY A 1 98 ? -10.340 7.496 5.708 1.00 91.56 98 GLY A N 1
ATOM 736 C CA . GLY A 1 98 ? -11.311 6.440 5.489 1.00 91.56 98 GLY A CA 1
ATOM 737 C C . GLY A 1 98 ? -11.007 5.192 6.315 1.00 91.56 98 GLY A C 1
ATOM 738 O O . GLY A 1 98 ? -11.911 4.661 6.955 1.00 91.56 98 GLY A O 1
ATOM 739 N N . ALA A 1 99 ? -9.743 4.757 6.377 1.00 91.88 99 ALA A N 1
ATOM 740 C CA . ALA A 1 99 ? -9.336 3.630 7.218 1.00 91.88 99 ALA A CA 1
ATOM 741 C C . ALA A 1 99 ? -9.600 3.889 8.703 1.00 91.88 99 ALA A C 1
ATOM 743 O O . ALA A 1 99 ? -10.093 3.008 9.411 1.00 91.88 99 ALA A O 1
ATOM 744 N N . TRP A 1 100 ? -9.287 5.100 9.164 1.00 93.75 100 TRP A N 1
ATOM 745 C CA . TRP A 1 100 ? -9.518 5.504 10.542 1.00 93.75 100 TRP A CA 1
ATOM 746 C C . TRP A 1 100 ? -11.018 5.564 10.856 1.00 93.75 100 TRP A C 1
ATOM 748 O O . TRP A 1 100 ? -11.478 4.841 11.734 1.00 93.75 100 TRP A O 1
ATOM 758 N N . CYS A 1 101 ? -11.800 6.338 10.096 1.00 94.19 101 CYS A N 1
ATOM 759 C CA . CYS A 1 101 ? -13.243 6.487 10.297 1.00 94.19 101 CYS A CA 1
ATOM 760 C C . CYS A 1 101 ? -13.986 5.152 10.170 1.00 94.19 101 CYS A C 1
ATOM 762 O O . CYS A 1 101 ? -14.835 4.839 11.000 1.00 94.19 101 CYS A O 1
ATOM 764 N N . GLY A 1 102 ? -13.658 4.349 9.155 1.00 92.00 102 GLY A N 1
ATOM 765 C CA . GLY A 1 102 ? -14.294 3.057 8.916 1.00 92.00 102 GLY A CA 1
ATOM 766 C C . GLY A 1 102 ? -14.043 2.069 10.052 1.00 92.00 102 GLY A C 1
ATOM 767 O O . GLY A 1 102 ? -14.985 1.463 10.555 1.00 92.00 102 GLY A O 1
ATOM 768 N N . CYS A 1 103 ? -12.796 1.951 10.517 1.00 92.19 103 CYS A N 1
ATOM 769 C CA . CYS A 1 103 ? -12.479 1.120 11.679 1.00 92.19 103 CYS A CA 1
ATOM 770 C C . CYS A 1 103 ? -13.169 1.657 12.940 1.00 92.19 103 CYS A C 1
ATOM 772 O O . CYS A 1 103 ? -13.826 0.907 13.656 1.00 92.19 103 CYS A O 1
ATOM 774 N N . PHE A 1 104 ? -13.098 2.968 13.166 1.00 93.25 104 PHE A N 1
ATOM 775 C CA . PHE A 1 104 ? -13.668 3.627 14.334 1.00 93.25 104 PHE A CA 1
ATOM 776 C C . PHE A 1 104 ? -15.180 3.401 14.472 1.00 93.25 104 PHE A C 1
ATOM 778 O O . PHE A 1 104 ? -15.645 2.977 15.529 1.00 93.25 104 PHE A O 1
ATOM 785 N N . VAL A 1 105 ? -15.939 3.623 13.393 1.00 93.38 105 VAL A N 1
ATOM 786 C CA . VAL A 1 105 ? -17.395 3.424 13.369 1.00 93.38 105 VAL A CA 1
ATOM 787 C C . VAL A 1 105 ? -17.747 1.957 13.608 1.00 93.38 105 VAL A C 1
ATOM 789 O O . VAL A 1 105 ? -18.627 1.669 14.413 1.00 93.38 105 VAL A O 1
ATOM 792 N N . PHE A 1 106 ? -17.047 1.016 12.969 1.00 92.38 106 PHE A N 1
ATOM 793 C CA . PHE A 1 106 ? -17.327 -0.408 13.159 1.00 92.38 106 PHE A CA 1
ATOM 794 C C . PHE A 1 106 ? -17.016 -0.902 14.577 1.00 92.38 106 PHE A C 1
ATOM 796 O O . PHE A 1 106 ? -17.773 -1.709 15.111 1.00 92.38 106 PHE A O 1
ATOM 803 N N . GLU A 1 107 ? -15.943 -0.421 15.207 1.00 91.56 107 GLU A N 1
ATOM 804 C CA . GLU A 1 107 ? -15.627 -0.782 16.595 1.00 91.56 107 GLU A CA 1
ATOM 805 C C . GLU A 1 107 ? -16.636 -0.179 17.586 1.00 91.56 107 GLU A C 1
ATOM 807 O O . GLU A 1 107 ? -17.063 -0.859 18.521 1.00 91.56 107 GLU A O 1
ATOM 812 N N . LEU A 1 108 ? -17.093 1.057 17.353 1.00 91.56 108 LEU A N 1
ATOM 813 C CA . LEU A 1 108 ? -18.172 1.676 18.134 1.00 91.56 108 LEU A CA 1
ATOM 814 C C . LEU A 1 108 ? -19.484 0.896 18.023 1.00 91.56 108 LEU A C 1
ATOM 816 O O . LEU A 1 108 ? -20.133 0.641 19.034 1.00 91.56 108 LEU A O 1
ATOM 820 N N . LEU A 1 109 ? -19.853 0.463 16.813 1.00 90.38 109 LEU A N 1
ATOM 821 C CA . LEU A 1 109 ? -21.047 -0.359 16.586 1.00 90.38 109 LEU A CA 1
ATOM 822 C C . LEU A 1 109 ? -20.964 -1.727 17.280 1.00 90.38 109 LEU A C 1
ATOM 824 O O . LEU A 1 109 ? -21.995 -2.319 17.588 1.00 90.38 109 LEU A O 1
ATOM 828 N N . ARG A 1 110 ? -19.755 -2.224 17.568 1.00 87.62 110 ARG A N 1
ATOM 829 C CA . ARG A 1 110 ? -19.541 -3.431 18.384 1.00 87.62 110 ARG A CA 1
ATOM 830 C C . ARG A 1 110 ? -19.609 -3.181 19.891 1.00 87.62 110 ARG A C 1
ATOM 832 O O . ARG A 1 110 ? -19.465 -4.133 20.654 1.00 87.62 110 ARG A O 1
ATOM 839 N N . GLY A 1 111 ? -19.821 -1.939 20.323 1.00 87.69 111 GLY A N 1
ATOM 840 C CA . GLY A 1 111 ? -19.893 -1.568 21.734 1.00 87.69 111 GLY A CA 1
ATOM 841 C C . GLY A 1 111 ? -18.531 -1.359 22.396 1.00 87.69 111 GLY A C 1
ATOM 842 O O . GLY A 1 111 ? -18.449 -1.391 23.623 1.00 87.69 111 GLY A O 1
ATOM 843 N N . MET A 1 112 ? -17.455 -1.158 21.624 1.00 89.38 112 MET A N 1
ATOM 844 C CA . MET A 1 112 ? -16.176 -0.750 22.210 1.00 89.38 112 MET A CA 1
ATOM 845 C C . MET A 1 112 ? -16.234 0.689 22.727 1.00 89.38 112 MET A C 1
ATOM 847 O O . MET A 1 112 ? -16.823 1.569 22.101 1.00 89.38 112 MET A O 1
ATOM 851 N N . ASP A 1 113 ? -15.545 0.937 23.844 1.00 92.88 113 ASP A N 1
ATOM 852 C CA . ASP A 1 113 ? -15.379 2.284 24.388 1.00 92.88 113 ASP A CA 1
ATOM 853 C C . ASP A 1 113 ? -14.681 3.219 23.386 1.00 92.88 113 ASP A C 1
ATOM 855 O O . ASP A 1 113 ? -13.763 2.812 22.664 1.00 92.88 113 ASP A O 1
ATOM 859 N N . TRP A 1 114 ? -15.076 4.494 23.393 1.00 92.25 114 TRP A N 1
ATOM 860 C CA . TRP A 1 114 ? -14.603 5.521 22.462 1.00 92.25 114 TRP A CA 1
ATOM 861 C C . TRP A 1 114 ? -13.074 5.608 22.395 1.00 92.25 114 TRP A C 1
ATOM 863 O O . TRP A 1 114 ? -12.491 5.681 21.310 1.00 92.25 114 TRP A O 1
ATOM 873 N N . LYS A 1 115 ? -12.394 5.560 23.551 1.00 91.31 115 LYS A N 1
ATOM 874 C CA . LYS A 1 115 ? -10.927 5.664 23.611 1.00 91.31 115 LYS A CA 1
ATOM 875 C C . LYS A 1 115 ? -10.254 4.441 22.993 1.00 91.31 115 LYS A C 1
ATOM 877 O O . LYS A 1 115 ? -9.238 4.570 22.307 1.00 91.31 115 LYS A O 1
ATOM 882 N N . THR A 1 116 ? -10.826 3.263 23.214 1.00 90.12 116 THR A N 1
ATOM 883 C CA . THR A 1 116 ? -10.302 1.998 22.690 1.00 90.12 116 THR A CA 1
ATOM 884 C C . THR A 1 116 ? -10.538 1.894 21.184 1.00 90.12 116 THR A C 1
ATOM 886 O O . THR A 1 116 ? -9.616 1.541 20.451 1.00 90.12 116 THR A O 1
ATOM 889 N N . ALA A 1 117 ? -11.720 2.294 20.703 1.00 90.56 117 ALA A N 1
ATOM 890 C CA . ALA A 1 117 ? -12.042 2.362 19.278 1.00 90.56 117 ALA A CA 1
ATOM 891 C C . ALA A 1 117 ? -11.126 3.339 18.526 1.00 90.56 117 ALA A C 1
ATOM 893 O O . ALA A 1 117 ? -10.578 2.990 17.482 1.00 90.56 117 ALA A O 1
ATOM 894 N N . ALA A 1 118 ? -10.880 4.535 19.075 1.00 91.75 118 ALA A N 1
ATOM 895 C CA . ALA A 1 118 ? -9.978 5.513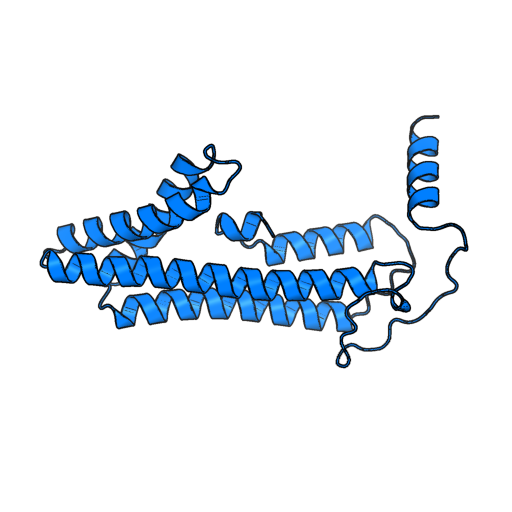 18.460 1.00 91.75 118 ALA A CA 1
ATOM 896 C C . ALA A 1 118 ? -8.537 4.985 18.363 1.00 91.75 118 ALA A C 1
ATOM 898 O O . ALA A 1 118 ? -7.854 5.192 17.357 1.00 91.75 118 ALA A O 1
ATOM 899 N N . ARG A 1 119 ? -8.076 4.257 19.388 1.00 91.69 119 ARG A N 1
ATOM 900 C CA . ARG A 1 119 ? -6.755 3.618 19.389 1.00 91.69 119 ARG A CA 1
ATOM 901 C C . ARG A 1 119 ? -6.663 2.502 18.345 1.00 91.69 119 ARG A C 1
ATOM 903 O O . ARG A 1 119 ? -5.679 2.465 17.609 1.00 91.69 119 ARG A O 1
ATOM 910 N N . ALA A 1 120 ? -7.681 1.651 18.234 1.00 90.25 120 ALA A N 1
ATOM 911 C CA . ALA A 1 120 ? -7.762 0.612 17.206 1.00 90.25 120 ALA A CA 1
ATOM 912 C C . ALA A 1 120 ? -7.759 1.208 15.786 1.00 90.25 120 ALA A C 1
ATOM 914 O O . ALA A 1 120 ? -7.002 0.763 14.920 1.00 90.25 120 ALA A O 1
ATOM 915 N N . ALA A 1 121 ? -8.530 2.277 15.573 1.00 91.44 121 ALA A N 1
ATOM 916 C CA . ALA A 1 121 ? -8.589 3.012 14.315 1.00 91.44 121 ALA A CA 1
ATOM 917 C C . ALA A 1 121 ? -7.241 3.640 13.926 1.00 91.44 121 ALA A C 1
ATOM 919 O O . ALA A 1 121 ? -6.852 3.593 12.757 1.00 91.44 121 ALA A O 1
ATOM 920 N N . LEU A 1 122 ? -6.476 4.166 14.893 1.00 91.88 122 LEU A N 1
ATOM 921 C CA . LEU A 1 122 ? -5.103 4.624 14.646 1.00 91.88 122 LEU A CA 1
ATOM 922 C C . LEU A 1 122 ? -4.207 3.477 14.167 1.00 91.88 122 LEU A C 1
ATOM 924 O O . LEU A 1 122 ? -3.406 3.672 13.256 1.00 91.88 122 LEU A O 1
ATOM 928 N N . GLY A 1 123 ? -4.367 2.275 14.721 1.00 88.31 123 GLY A N 1
ATOM 929 C CA . GLY A 1 123 ? -3.666 1.080 14.249 1.00 88.31 123 GLY A CA 1
ATOM 930 C C . GLY A 1 123 ? -3.969 0.730 12.796 1.00 88.31 123 GLY A C 1
ATOM 931 O O . GLY A 1 123 ? -3.044 0.448 12.036 1.00 88.31 123 GLY A O 1
ATOM 932 N N . ALA A 1 124 ? -5.242 0.802 12.397 1.00 88.44 124 ALA A N 1
ATOM 933 C CA . ALA A 1 124 ? -5.662 0.589 11.012 1.00 88.44 124 ALA A CA 1
ATOM 934 C C . ALA A 1 124 ? -5.058 1.645 10.067 1.00 88.44 124 ALA A C 1
ATOM 936 O O . ALA A 1 124 ? -4.497 1.300 9.025 1.00 88.44 124 ALA A O 1
ATOM 937 N N . MET A 1 125 ? -5.079 2.921 10.468 1.00 90.25 125 MET A N 1
ATOM 938 C CA . MET A 1 125 ? -4.481 4.022 9.707 1.00 90.25 125 MET A CA 1
ATOM 939 C C . MET A 1 125 ? -2.960 3.864 9.545 1.00 90.25 125 MET A C 1
ATOM 941 O O . MET A 1 125 ? -2.445 3.949 8.431 1.00 90.25 125 MET A O 1
ATOM 945 N N . PHE A 1 126 ? -2.229 3.599 10.635 1.00 89.50 126 PHE A N 1
ATOM 946 C CA . PHE A 1 126 ? -0.774 3.405 10.590 1.00 89.50 126 PHE A CA 1
ATOM 947 C C . PHE A 1 126 ? -0.375 2.127 9.852 1.00 89.50 126 PHE A C 1
ATOM 949 O O . PHE A 1 126 ? 0.641 2.123 9.160 1.00 89.50 126 PHE A O 1
ATOM 956 N N . GLY A 1 127 ? -1.162 1.054 9.972 1.00 87.25 127 GLY A N 1
ATOM 957 C CA . GLY A 1 127 ? -0.972 -0.166 9.191 1.00 87.25 127 GLY A CA 1
ATOM 958 C C . GLY A 1 127 ? -1.063 0.109 7.694 1.00 87.25 127 GLY A C 1
ATOM 959 O O . GLY A 1 127 ? -0.192 -0.325 6.941 1.00 87.25 127 GLY A O 1
ATOM 960 N N . ARG A 1 128 ? -2.061 0.898 7.276 1.00 87.38 128 ARG A N 1
ATOM 961 C CA . ARG A 1 128 ? -2.220 1.328 5.884 1.00 87.38 128 ARG A CA 1
ATOM 962 C C . ARG A 1 128 ? -1.057 2.205 5.424 1.00 87.38 128 ARG A C 1
ATOM 964 O O . ARG A 1 128 ? -0.467 1.922 4.392 1.00 87.38 128 ARG A O 1
ATOM 971 N N . PHE A 1 129 ? -0.686 3.215 6.211 1.00 88.50 129 PHE A N 1
ATOM 972 C CA . PHE A 1 129 ? 0.425 4.117 5.891 1.00 88.50 129 PHE A CA 1
ATOM 973 C C . PHE A 1 129 ? 1.747 3.366 5.697 1.00 88.50 129 PHE A C 1
ATOM 975 O O . PHE A 1 129 ? 2.388 3.496 4.656 1.00 88.50 129 PHE A O 1
ATOM 982 N N . LEU A 1 130 ? 2.138 2.547 6.680 1.00 87.94 130 LEU A N 1
ATOM 983 C CA . LEU A 1 130 ? 3.391 1.795 6.630 1.00 87.94 130 LEU A CA 1
ATOM 984 C C . LEU A 1 130 ? 3.390 0.776 5.487 1.00 87.94 130 LEU A C 1
ATOM 986 O O . LEU A 1 130 ? 4.394 0.657 4.792 1.00 87.94 130 LEU A O 1
ATOM 990 N N . GLY A 1 131 ? 2.263 0.096 5.253 1.00 85.69 131 GLY A N 1
ATOM 991 C CA . GLY A 1 131 ? 2.106 -0.816 4.122 1.00 85.69 131 GLY A CA 1
ATOM 992 C C . GLY A 1 131 ? 2.321 -0.117 2.776 1.00 85.69 131 GLY A C 1
ATOM 993 O O . GLY A 1 131 ? 3.152 -0.563 1.982 1.00 85.69 131 GLY A O 1
ATOM 994 N N . THR A 1 132 ? 1.659 1.025 2.556 1.00 83.81 132 THR A N 1
ATOM 995 C CA . THR A 1 132 ? 1.810 1.810 1.323 1.00 83.81 132 THR A CA 1
ATOM 996 C C . THR A 1 132 ? 3.245 2.305 1.140 1.00 83.81 132 THR A C 1
ATOM 998 O O . THR A 1 132 ? 3.790 2.187 0.046 1.00 83.81 132 THR A O 1
ATOM 1001 N N . VAL A 1 133 ? 3.892 2.818 2.195 1.00 85.62 133 VAL A N 1
ATOM 1002 C CA . VAL A 1 133 ? 5.284 3.303 2.127 1.00 85.62 133 VAL A CA 1
ATOM 1003 C C . VAL A 1 133 ? 6.251 2.172 1.777 1.00 85.62 133 VAL A C 1
ATOM 1005 O O . VAL A 1 133 ? 7.080 2.334 0.881 1.00 85.62 133 VAL A O 1
ATOM 1008 N N . THR A 1 134 ? 6.133 1.009 2.425 1.00 84.56 134 THR A N 1
ATOM 1009 C CA . THR A 1 134 ? 6.973 -0.155 2.111 1.00 84.56 134 THR A CA 1
ATOM 1010 C C . THR A 1 134 ? 6.768 -0.615 0.669 1.00 84.56 134 THR A C 1
ATOM 1012 O O . THR A 1 134 ? 7.744 -0.847 -0.045 1.00 84.56 134 THR A O 1
ATOM 1015 N N . LYS A 1 135 ? 5.518 -0.672 0.199 1.00 81.50 135 LYS A N 1
ATOM 1016 C CA . LYS A 1 135 ? 5.203 -1.084 -1.173 1.00 81.50 135 LYS A CA 1
ATOM 1017 C C . LYS A 1 135 ? 5.708 -0.094 -2.217 1.00 81.50 135 LYS A C 1
ATOM 1019 O O . LYS A 1 135 ? 6.214 -0.517 -3.257 1.00 81.50 135 LYS A O 1
ATOM 1024 N N . LEU A 1 136 ? 5.617 1.207 -1.936 1.00 82.94 136 LEU A N 1
ATOM 1025 C CA . LEU A 1 136 ? 6.215 2.248 -2.770 1.00 82.94 136 LEU A CA 1
ATOM 1026 C C . LEU A 1 136 ? 7.737 2.092 -2.835 1.00 82.94 136 LEU A C 1
ATOM 1028 O O . LEU A 1 136 ? 8.289 2.139 -3.929 1.00 82.94 136 LEU A O 1
ATOM 1032 N N . GLY A 1 137 ? 8.398 1.817 -1.707 1.00 83.88 137 GLY A N 1
ATOM 1033 C CA . GLY A 1 137 ? 9.831 1.518 -1.668 1.00 83.88 137 GLY A CA 1
ATOM 1034 C C . GLY A 1 137 ? 10.211 0.335 -2.565 1.00 83.88 137 GLY A C 1
ATOM 1035 O O . GLY A 1 137 ? 11.082 0.468 -3.421 1.00 83.88 137 GLY A O 1
ATOM 1036 N N . CYS A 1 138 ? 9.507 -0.797 -2.449 1.00 83.19 138 CYS A N 1
ATOM 1037 C CA . CYS A 1 138 ? 9.708 -1.950 -3.336 1.00 83.19 138 CYS A CA 1
ATOM 1038 C C . CYS A 1 138 ? 9.470 -1.590 -4.809 1.00 83.19 138 CYS A C 1
ATOM 1040 O O . CYS A 1 138 ? 10.227 -2.002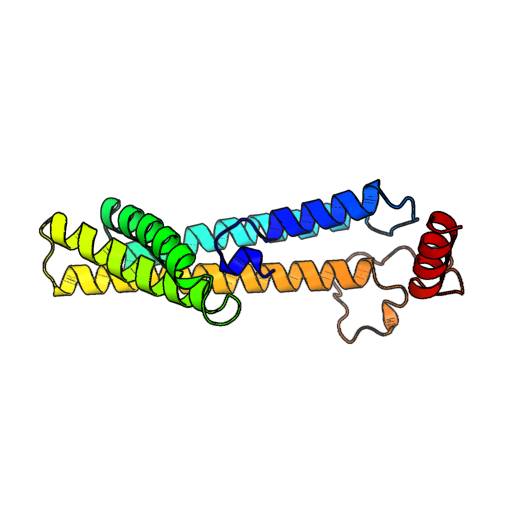 -5.683 1.00 83.19 138 CYS A O 1
ATOM 1042 N N . GLY A 1 139 ? 8.440 -0.791 -5.085 1.00 80.94 139 GLY A N 1
ATOM 1043 C CA . GLY A 1 139 ? 8.131 -0.314 -6.425 1.00 80.94 139 GLY A CA 1
ATOM 1044 C C . GLY A 1 139 ? 9.246 0.534 -7.043 1.00 80.94 139 GLY A C 1
ATOM 1045 O O . GLY A 1 139 ? 9.592 0.332 -8.206 1.00 80.94 139 GLY A O 1
ATOM 1046 N N . VAL A 1 140 ? 9.843 1.438 -6.262 1.00 81.94 140 VAL A N 1
ATOM 1047 C CA . VAL A 1 140 ? 10.994 2.254 -6.683 1.00 81.94 140 VAL A CA 1
ATOM 1048 C C . VAL A 1 140 ? 12.199 1.372 -7.005 1.00 81.94 140 VAL A C 1
ATOM 1050 O O . VAL A 1 140 ? 12.862 1.603 -8.012 1.00 81.94 140 VAL A O 1
ATOM 1053 N N . VAL A 1 141 ? 12.450 0.325 -6.211 1.00 81.88 141 VAL A N 1
ATOM 1054 C CA . VAL A 1 141 ? 13.529 -0.639 -6.486 1.00 81.88 141 VAL A CA 1
ATOM 1055 C C . VAL A 1 141 ? 13.287 -1.370 -7.806 1.00 81.88 141 VAL A C 1
ATOM 1057 O O . VAL A 1 141 ? 14.182 -1.404 -8.645 1.00 81.88 141 VAL A O 1
ATOM 1060 N N . ILE A 1 142 ? 12.078 -1.898 -8.034 1.00 78.75 142 ILE A N 1
ATOM 1061 C CA . ILE A 1 142 ? 11.730 -2.558 -9.305 1.00 78.75 142 ILE A CA 1
ATOM 1062 C C . ILE A 1 142 ? 11.915 -1.581 -10.471 1.00 78.75 142 ILE A C 1
ATOM 1064 O O . ILE A 1 142 ? 12.507 -1.942 -11.482 1.00 78.75 142 ILE A O 1
ATOM 1068 N N . TRP A 1 143 ? 11.454 -0.336 -10.329 1.00 78.50 143 TRP A N 1
ATOM 1069 C CA . TRP A 1 143 ? 11.590 0.681 -11.371 1.00 78.50 143 TRP A CA 1
ATOM 1070 C C . TRP A 1 143 ? 13.057 0.995 -11.691 1.00 78.50 143 TRP A C 1
ATOM 1072 O O . TRP A 1 143 ? 13.424 1.039 -12.863 1.00 78.50 143 TRP A O 1
ATOM 1082 N N . ALA A 1 144 ? 13.908 1.133 -10.672 1.00 76.44 144 ALA A N 1
ATOM 1083 C CA . ALA A 1 144 ? 15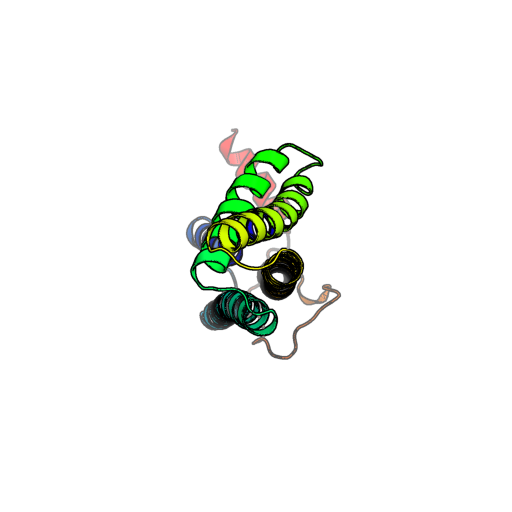.337 1.369 -10.855 1.00 76.44 144 ALA A CA 1
ATOM 1084 C C . ALA A 1 144 ? 16.041 0.186 -11.548 1.00 76.44 144 ALA A C 1
ATOM 1086 O O . ALA A 1 144 ? 16.880 0.404 -12.421 1.00 76.44 144 ALA A O 1
ATOM 1087 N N . ILE A 1 145 ? 15.672 -1.058 -11.213 1.00 74.81 145 ILE A N 1
ATOM 1088 C CA . ILE A 1 145 ? 16.176 -2.260 -11.899 1.00 74.81 145 ILE A CA 1
ATOM 1089 C C . ILE A 1 145 ? 15.735 -2.244 -13.367 1.00 74.81 145 ILE A C 1
ATOM 1091 O O . ILE A 1 145 ? 16.558 -2.403 -14.260 1.00 74.81 145 ILE A O 1
ATOM 1095 N N . THR A 1 146 ? 14.453 -2.001 -13.640 1.00 74.69 146 THR A N 1
ATOM 1096 C CA . THR A 1 146 ? 13.924 -1.926 -15.010 1.00 74.69 146 THR A CA 1
ATOM 1097 C C . THR A 1 146 ? 14.620 -0.847 -15.836 1.00 74.69 146 THR A C 1
ATOM 1099 O O . THR A 1 146 ? 14.943 -1.078 -16.998 1.00 74.69 146 THR A O 1
ATOM 1102 N N . MET A 1 147 ? 14.910 0.312 -15.240 1.00 71.31 147 MET A N 1
ATOM 1103 C CA . MET A 1 147 ? 15.605 1.401 -15.924 1.00 71.31 147 MET A CA 1
ATOM 1104 C C . MET A 1 147 ? 17.019 1.000 -16.366 1.00 71.31 147 MET A C 1
ATOM 1106 O O . MET A 1 147 ? 17.404 1.335 -17.478 1.00 71.31 147 MET A O 1
ATOM 1110 N N . GLN A 1 148 ? 17.759 0.223 -15.569 1.00 67.62 148 GLN A N 1
ATOM 1111 C CA . GLN A 1 148 ? 19.091 -0.272 -15.959 1.00 67.62 148 GLN A CA 1
ATOM 1112 C C . GLN A 1 148 ? 19.066 -1.228 -17.155 1.00 67.62 148 GLN A C 1
ATOM 1114 O O . GLN A 1 148 ? 20.022 -1.264 -17.922 1.00 67.62 148 GLN A O 1
ATOM 1119 N N . TYR A 1 149 ? 17.992 -2.003 -17.310 1.00 66.12 149 TYR A N 1
ATOM 1120 C CA . TYR A 1 149 ? 17.860 -2.981 -18.393 1.00 66.12 149 TYR A CA 1
ATOM 1121 C C . TYR A 1 149 ? 17.277 -2.389 -19.682 1.00 66.12 149 TYR A C 1
ATOM 1123 O O . TYR A 1 149 ? 17.501 -2.939 -20.757 1.00 66.12 149 TYR A O 1
ATOM 1131 N N . ILE A 1 150 ? 16.508 -1.300 -19.582 1.00 67.81 150 ILE A N 1
ATOM 1132 C CA . ILE A 1 150 ? 15.889 -0.626 -20.733 1.00 67.81 150 ILE A CA 1
ATOM 1133 C C . ILE A 1 150 ? 16.776 0.503 -21.279 1.00 67.81 150 ILE A C 1
ATOM 1135 O O . ILE A 1 150 ? 16.694 0.821 -22.464 1.00 67.81 150 ILE A O 1
ATOM 1139 N N . TRP A 1 151 ? 17.598 1.141 -20.439 1.00 61.97 151 TRP A N 1
ATOM 1140 C CA . TRP A 1 151 ? 18.360 2.320 -20.848 1.00 61.97 151 TRP A CA 1
ATOM 1141 C C . TRP A 1 151 ? 19.536 1.958 -21.778 1.00 61.97 151 TRP A C 1
ATOM 1143 O O . TRP A 1 151 ? 20.297 1.046 -21.456 1.00 61.97 151 TRP A O 1
ATOM 1153 N N . PRO A 1 152 ? 19.723 2.683 -22.900 1.00 55.69 152 PRO A N 1
ATOM 1154 C CA . PRO A 1 152 ? 20.751 2.387 -23.907 1.00 55.69 152 PRO A CA 1
ATOM 1155 C C . PRO A 1 152 ? 22.195 2.549 -23.406 1.00 55.69 152 PRO A C 1
ATOM 1157 O O . PRO A 1 152 ? 23.062 1.809 -23.852 1.00 55.69 152 PRO A O 1
ATOM 1160 N N . ASP A 1 153 ? 22.448 3.445 -22.442 1.00 60.56 153 ASP A N 1
ATOM 1161 C CA . ASP A 1 153 ? 23.776 3.659 -21.837 1.00 60.56 153 ASP A CA 1
ATOM 1162 C C . ASP A 1 153 ? 23.781 3.335 -20.330 1.00 60.56 153 ASP A C 1
ATOM 1164 O O . ASP A 1 153 ? 23.775 4.256 -19.503 1.00 60.56 153 ASP A O 1
ATOM 1168 N N . PRO A 1 154 ? 23.781 2.051 -19.917 1.00 56.88 154 PRO A N 1
ATOM 1169 C CA . PRO A 1 154 ? 23.730 1.686 -18.500 1.00 56.88 154 PRO A CA 1
ATOM 1170 C C . PRO A 1 154 ? 24.870 2.306 -17.681 1.00 56.88 154 PRO A C 1
ATOM 1172 O O . PRO A 1 154 ? 24.668 2.646 -16.520 1.00 56.88 154 PRO A O 1
ATOM 1175 N N . GLN A 1 155 ? 26.038 2.512 -18.307 1.00 60.06 155 GLN A N 1
ATOM 1176 C CA . GLN A 1 155 ? 27.264 3.022 -17.678 1.00 60.06 155 GLN A CA 1
ATOM 1177 C C . GLN A 1 155 ? 27.152 4.469 -17.168 1.00 60.06 155 GLN A C 1
ATOM 1179 O O . GLN A 1 155 ? 27.868 4.849 -16.245 1.00 60.06 155 GLN A O 1
ATOM 1184 N N . ASN A 1 156 ? 26.243 5.271 -17.735 1.00 59.12 156 ASN A N 1
ATOM 1185 C CA . ASN A 1 156 ? 26.052 6.676 -17.359 1.00 59.12 156 ASN A CA 1
ATOM 1186 C C . ASN A 1 156 ? 24.974 6.870 -16.280 1.00 59.12 156 ASN A C 1
ATOM 1188 O O . ASN A 1 156 ? 24.679 8.003 -15.894 1.00 59.12 156 ASN A O 1
ATOM 1192 N N . LEU A 1 157 ? 24.361 5.789 -15.782 1.00 64.88 157 LEU A N 1
ATOM 1193 C CA . LEU A 1 157 ? 23.362 5.890 -14.725 1.00 64.88 157 LEU A CA 1
ATOM 1194 C C . LEU A 1 157 ? 24.035 6.197 -13.375 1.00 64.88 157 LEU A C 1
ATOM 1196 O O . LEU A 1 157 ? 25.013 5.545 -13.002 1.00 64.88 157 LEU A O 1
ATOM 1200 N N . PRO A 1 158 ? 23.480 7.120 -12.568 1.00 61.91 158 PRO A N 1
ATOM 1201 C CA . PRO A 1 158 ? 24.027 7.442 -11.248 1.00 61.91 158 PRO A CA 1
ATOM 1202 C C . PRO A 1 158 ? 23.888 6.292 -10.232 1.00 61.91 158 PRO A C 1
ATOM 1204 O O . PRO A 1 158 ? 24.347 6.408 -9.098 1.00 61.91 158 PRO A O 1
ATOM 1207 N N . PHE A 1 159 ? 23.255 5.177 -10.612 1.00 65.94 159 PHE A N 1
ATOM 1208 C CA . PHE A 1 159 ? 23.036 4.000 -9.779 1.00 65.94 159 PHE A CA 1
ATOM 1209 C C . PHE A 1 159 ? 23.345 2.718 -10.560 1.00 65.94 159 PHE A C 1
ATOM 1211 O O . PHE A 1 159 ? 22.766 2.459 -11.612 1.00 65.94 159 PHE A O 1
ATOM 1218 N N . HIS A 1 160 ? 24.218 1.882 -9.995 1.00 62.88 160 HIS A N 1
ATOM 1219 C CA . HIS A 1 160 ? 24.572 0.558 -10.507 1.00 62.88 160 HIS A CA 1
ATOM 1220 C C . HIS A 1 160 ? 24.347 -0.473 -9.396 1.00 62.88 160 HIS A C 1
ATOM 1222 O O . HIS A 1 160 ? 24.919 -0.360 -8.310 1.00 62.88 160 HIS A O 1
ATOM 1228 N N . PHE A 1 161 ? 23.497 -1.475 -9.634 1.00 68.88 161 PHE A N 1
ATOM 1229 C CA . PHE A 1 161 ? 23.218 -2.502 -8.630 1.00 68.88 161 PHE A CA 1
ATOM 1230 C C . PHE A 1 161 ? 24.193 -3.669 -8.795 1.00 68.88 161 PHE A C 1
ATOM 1232 O O . PHE A 1 161 ? 24.049 -4.495 -9.689 1.00 68.88 161 PHE A O 1
ATOM 1239 N N . ARG A 1 162 ? 25.173 -3.762 -7.892 1.00 65.81 162 ARG A N 1
ATOM 1240 C CA . ARG A 1 162 ? 26.266 -4.751 -7.951 1.00 65.81 162 ARG A CA 1
ATOM 1241 C C . ARG A 1 162 ? 25.824 -6.222 -7.875 1.00 65.81 162 ARG A C 1
ATOM 1243 O O . ARG A 1 162 ? 26.591 -7.103 -8.234 1.00 65.81 162 ARG A O 1
ATOM 1250 N N . TRP A 1 163 ? 24.620 -6.493 -7.380 1.00 67.19 163 TRP A N 1
ATOM 1251 C CA . TRP A 1 163 ? 24.056 -7.842 -7.249 1.00 67.19 163 TRP A CA 1
ATOM 1252 C C . TRP A 1 163 ? 23.243 -8.303 -8.471 1.00 67.19 163 TRP A C 1
ATOM 1254 O O . TRP A 1 163 ? 22.678 -9.393 -8.438 1.00 67.19 163 TRP A O 1
ATOM 1264 N N . LEU A 1 164 ? 23.115 -7.477 -9.518 1.00 63.56 164 LEU A N 1
ATOM 1265 C CA . LEU A 1 164 ? 22.443 -7.872 -10.757 1.00 63.56 164 LEU A CA 1
ATOM 1266 C C . LEU A 1 164 ? 23.450 -8.548 -11.697 1.00 63.56 164 LEU A C 1
ATOM 1268 O O . LEU A 1 164 ? 24.592 -8.093 -11.774 1.00 63.56 164 LEU A O 1
ATOM 1272 N N . PRO A 1 165 ? 23.042 -9.601 -12.429 1.00 63.06 165 PRO A N 1
ATOM 1273 C CA . PRO A 1 165 ? 23.858 -10.132 -13.510 1.00 63.06 165 PRO A CA 1
ATOM 1274 C C . PRO A 1 165 ? 24.142 -9.034 -14.541 1.00 63.06 165 PRO A C 1
ATOM 1276 O O . PRO A 1 165 ? 23.279 -8.188 -14.799 1.00 63.06 165 PRO A O 1
ATOM 1279 N N . GLU A 1 166 ? 25.344 -9.054 -15.118 1.00 60.28 166 GLU A N 1
ATOM 1280 C CA . GLU A 1 166 ? 25.742 -8.099 -16.150 1.00 60.28 166 GLU A CA 1
ATOM 1281 C C . GLU A 1 166 ? 24.800 -8.186 -17.355 1.00 60.28 166 GLU A C 1
ATOM 1283 O O . GLU A 1 166 ? 24.434 -9.270 -17.818 1.00 60.28 166 GLU A O 1
ATOM 1288 N N . VAL A 1 167 ? 24.384 -7.019 -17.842 1.00 59.53 167 VAL A N 1
ATOM 1289 C CA . VAL A 1 167 ? 23.517 -6.873 -19.012 1.00 59.53 167 VAL A CA 1
ATOM 1290 C C . VAL A 1 167 ? 24.310 -7.335 -20.244 1.00 59.53 167 VAL A C 1
ATOM 1292 O O . VAL A 1 167 ? 25.343 -6.727 -20.532 1.00 59.53 167 VAL A O 1
ATOM 1295 N N . PRO A 1 168 ? 23.879 -8.379 -20.984 1.00 53.66 168 PRO A N 1
ATOM 1296 C CA . PRO A 1 168 ? 24.574 -8.799 -22.197 1.00 53.66 168 PRO A CA 1
ATOM 1297 C C . PRO A 1 168 ? 24.567 -7.661 -23.223 1.00 53.66 168 PRO A C 1
ATOM 1299 O O . PRO A 1 168 ? 23.508 -7.277 -23.720 1.00 53.66 168 PRO A O 1
ATOM 1302 N N . GLN A 1 169 ? 25.738 -7.094 -23.520 1.00 51.56 169 GLN A N 1
ATOM 1303 C CA . GLN A 1 169 ? 25.868 -6.012 -24.493 1.00 51.56 169 GLN A CA 1
ATOM 1304 C C . GLN A 1 169 ? 25.857 -6.585 -25.914 1.00 51.56 169 GLN A C 1
ATOM 1306 O O . GLN A 1 169 ? 26.877 -7.041 -26.425 1.00 51.56 169 GLN A O 1
ATOM 1311 N N . GLY A 1 170 ? 24.686 -6.586 -26.553 1.00 48.69 170 GLY A N 1
ATOM 1312 C CA . GLY A 1 170 ? 24.613 -6.621 -28.015 1.00 48.69 170 GLY A CA 1
ATOM 1313 C C . GLY A 1 170 ? 25.049 -5.265 -28.594 1.00 48.69 170 GLY A C 1
ATOM 1314 O O . GLY A 1 170 ? 24.967 -4.268 -27.874 1.00 48.69 170 GLY A O 1
ATOM 1315 N N . PRO A 1 171 ? 25.512 -5.190 -29.858 1.00 40.97 171 PRO A N 1
ATOM 1316 C CA . PRO A 1 171 ? 25.946 -3.932 -30.458 1.00 40.97 171 PRO A CA 1
ATOM 1317 C C . PRO A 1 171 ? 24.805 -2.916 -30.382 1.00 40.97 171 PRO A C 1
ATOM 1319 O O . PRO A 1 171 ? 23.716 -3.165 -30.901 1.00 40.97 171 PRO A O 1
ATOM 1322 N N . LEU A 1 172 ? 25.048 -1.796 -29.707 1.00 54.97 172 LEU A N 1
ATOM 1323 C CA . LEU A 1 172 ? 24.116 -0.677 -29.668 1.00 54.97 172 LEU A CA 1
ATOM 1324 C C . LEU A 1 172 ? 23.976 -0.133 -31.099 1.00 54.97 172 LEU A C 1
ATOM 1326 O O . LEU A 1 172 ? 25.002 0.177 -31.714 1.00 54.97 172 LEU A O 1
ATOM 1330 N N . PRO A 1 173 ? 22.758 0.006 -31.654 1.00 47.78 173 PRO A N 1
ATOM 1331 C CA . PRO A 1 173 ? 22.560 0.882 -32.798 1.00 47.78 173 PRO A CA 1
ATOM 1332 C C . PRO A 1 173 ? 23.054 2.269 -32.384 1.00 47.78 173 PRO A C 1
ATOM 1334 O O . PRO A 1 173 ? 22.679 2.781 -31.328 1.00 47.78 173 PRO A O 1
ATOM 1337 N N . HIS A 1 174 ? 23.941 2.851 -33.184 1.00 51.12 174 HIS A N 1
ATOM 1338 C CA . HIS A 1 174 ? 24.610 4.129 -32.912 1.00 51.12 174 HIS A CA 1
ATOM 1339 C C . HIS A 1 174 ? 23.657 5.344 -33.020 1.00 51.12 174 HIS A C 1
ATOM 1341 O O . HIS A 1 174 ? 24.069 6.502 -32.951 1.00 51.12 174 HIS A O 1
ATOM 1347 N N . ASP A 1 175 ? 22.373 5.052 -33.175 1.00 48.09 175 ASP A N 1
ATOM 1348 C CA . ASP A 1 175 ? 21.223 5.895 -33.386 1.00 48.09 175 ASP A CA 1
ATOM 1349 C C . ASP A 1 175 ? 20.223 5.532 -32.281 1.00 48.09 175 ASP A C 1
ATOM 1351 O O . ASP A 1 175 ? 19.555 4.501 -32.311 1.00 48.09 175 ASP A O 1
ATOM 1355 N 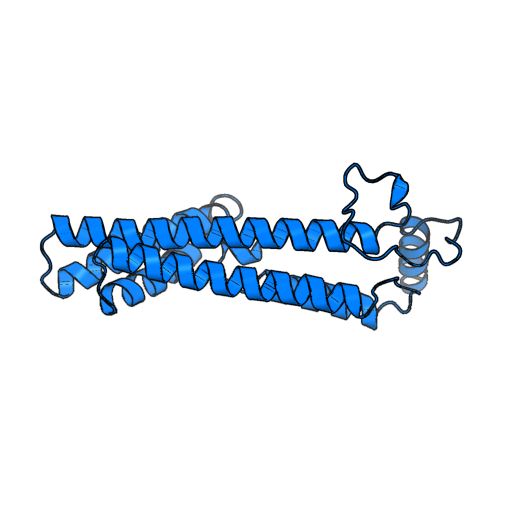N . GLY A 1 176 ? 20.223 6.349 -31.224 1.00 53.75 176 GLY A N 1
ATOM 1356 C CA . GLY A 1 176 ? 19.587 6.028 -29.950 1.00 53.75 176 GLY A CA 1
ATOM 1357 C C . GLY A 1 176 ? 18.088 5.675 -30.018 1.00 53.75 176 GLY A C 1
ATOM 1358 O O . GLY A 1 176 ? 17.409 5.864 -31.027 1.00 53.75 176 GLY A O 1
ATOM 1359 N N . PRO A 1 177 ? 17.498 5.234 -28.893 1.00 58.31 177 PRO A N 1
ATOM 1360 C CA . PRO A 1 177 ? 16.109 4.761 -28.838 1.00 58.31 177 PRO A CA 1
ATOM 1361 C C . PRO A 1 177 ? 15.087 5.792 -29.336 1.00 58.31 177 PRO A C 1
ATOM 1363 O O . PRO A 1 177 ? 14.032 5.436 -29.852 1.00 58.31 177 PRO A O 1
ATOM 1366 N N . MET A 1 178 ? 15.403 7.080 -29.190 1.00 50.47 178 MET A N 1
ATOM 1367 C CA . MET A 1 178 ? 14.523 8.185 -29.559 1.00 50.47 178 MET A CA 1
ATOM 1368 C C . MET A 1 178 ? 14.385 8.345 -31.083 1.00 50.47 178 MET A C 1
ATOM 1370 O O . MET A 1 178 ? 13.282 8.615 -31.552 1.00 50.47 178 MET A O 1
ATOM 1374 N N . SER A 1 179 ? 15.450 8.122 -31.868 1.00 50.19 179 SER A N 1
ATOM 1375 C CA . SER A 1 179 ? 15.393 8.241 -33.335 1.00 50.19 179 SER A CA 1
ATOM 1376 C C . SER A 1 179 ? 14.633 7.078 -33.966 1.00 50.19 179 SER A C 1
ATOM 1378 O O . SER A 1 179 ? 13.838 7.288 -34.875 1.00 50.19 179 SER A O 1
ATOM 1380 N N . THR A 1 180 ? 14.792 5.864 -33.438 1.00 54.81 180 THR A N 1
ATOM 1381 C CA . THR A 1 180 ? 14.066 4.681 -33.928 1.00 54.81 180 THR A CA 1
ATOM 1382 C C . THR A 1 180 ? 12.565 4.763 -33.616 1.00 54.81 180 THR A C 1
ATOM 1384 O O . THR A 1 180 ? 11.740 4.445 -34.471 1.00 54.81 180 THR A O 1
ATOM 1387 N N . VAL A 1 181 ? 12.189 5.265 -32.432 1.00 52.97 181 VAL A N 1
ATOM 1388 C CA . VAL A 1 181 ? 10.780 5.507 -32.065 1.00 52.97 181 VAL A CA 1
ATOM 1389 C C . VAL A 1 181 ? 10.159 6.622 -32.915 1.00 52.97 181 VAL A C 1
ATOM 1391 O O . VAL A 1 181 ? 9.017 6.487 -33.351 1.00 52.97 181 VAL A O 1
ATOM 1394 N N . MET A 1 182 ? 10.906 7.694 -33.205 1.00 50.34 182 MET A N 1
ATOM 1395 C CA . MET A 1 182 ? 10.452 8.766 -34.104 1.00 50.34 182 MET A CA 1
ATOM 1396 C C . MET A 1 182 ? 10.278 8.276 -35.547 1.00 50.34 182 MET A C 1
ATOM 1398 O O . MET A 1 182 ? 9.261 8.578 -36.167 1.00 50.34 182 MET A O 1
ATOM 1402 N N . ASN A 1 183 ? 11.205 7.458 -36.051 1.00 47.84 183 ASN A N 1
ATOM 1403 C CA . ASN A 1 183 ? 11.142 6.912 -37.407 1.00 47.84 183 ASN A CA 1
ATOM 1404 C C . ASN A 1 183 ? 9.988 5.907 -37.578 1.00 47.84 183 ASN A C 1
ATOM 1406 O 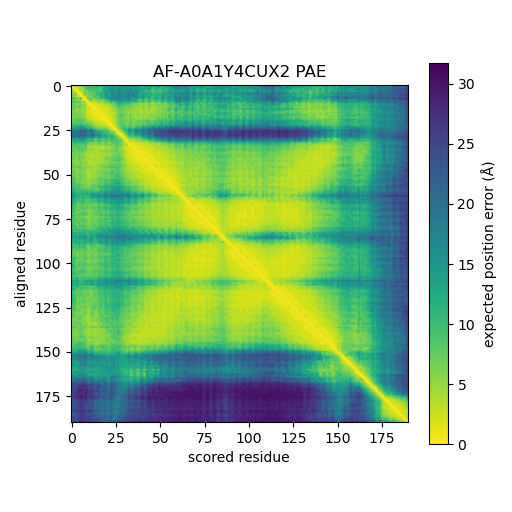O . ASN A 1 183 ? 9.294 5.943 -38.591 1.00 47.84 183 ASN A O 1
ATOM 1410 N N . PHE A 1 184 ? 9.728 5.054 -36.580 1.00 52.50 184 PHE A N 1
ATOM 1411 C CA . PHE A 1 184 ? 8.600 4.114 -36.605 1.00 52.50 184 PHE A CA 1
ATOM 1412 C C . PHE A 1 184 ? 7.239 4.822 -36.477 1.00 52.50 184 PHE A C 1
ATOM 1414 O O . PHE A 1 184 ? 6.264 4.444 -37.125 1.00 52.50 184 PHE A O 1
ATOM 1421 N N . ALA A 1 185 ? 7.169 5.892 -35.677 1.00 44.53 185 ALA A N 1
ATOM 1422 C CA . ALA A 1 185 ? 5.984 6.745 -35.610 1.00 44.53 185 ALA A CA 1
ATOM 1423 C C . ALA A 1 185 ? 5.733 7.481 -36.938 1.00 44.53 185 ALA A C 1
ATOM 1425 O O . ALA A 1 185 ? 4.585 7.607 -37.355 1.00 44.53 185 ALA A O 1
ATOM 1426 N N . GLN A 1 186 ? 6.788 7.918 -37.633 1.00 45.28 186 GLN A N 1
ATOM 1427 C CA . GLN A 1 186 ? 6.669 8.515 -38.967 1.00 45.28 186 GLN A CA 1
ATOM 1428 C C . GLN A 1 186 ? 6.248 7.494 -40.035 1.00 45.28 186 GLN A C 1
ATOM 1430 O O . GLN A 1 186 ? 5.433 7.832 -40.887 1.00 45.28 186 GLN A O 1
ATOM 1435 N N . SER A 1 187 ? 6.704 6.239 -39.965 1.00 41.53 187 SER A N 1
ATOM 1436 C CA . SER A 1 187 ? 6.328 5.195 -40.936 1.00 41.53 187 SER A CA 1
ATOM 1437 C C . SER A 1 187 ? 4.883 4.694 -40.823 1.00 41.53 187 SER A C 1
ATOM 1439 O O . SER A 1 187 ? 4.427 3.965 -41.692 1.00 41.53 187 SER A O 1
ATOM 1441 N N . LEU A 1 188 ? 4.176 5.035 -39.742 1.00 42.41 188 LEU A N 1
ATOM 1442 C CA . LEU A 1 188 ? 2.754 4.721 -39.544 1.00 42.41 188 LEU A CA 1
ATOM 1443 C C . LEU A 1 188 ? 1.822 5.870 -39.967 1.00 42.41 188 LEU A C 1
ATOM 1445 O O . LEU A 1 188 ? 0.606 5.694 -39.984 1.00 42.41 188 LEU A O 1
ATOM 1449 N N . VAL A 1 189 ? 2.384 7.048 -40.261 1.00 43.97 189 VAL A N 1
ATOM 1450 C CA . VAL A 1 189 ? 1.650 8.279 -40.613 1.00 43.97 189 VAL A CA 1
ATOM 1451 C C . VAL A 1 189 ? 1.843 8.663 -42.095 1.00 43.97 189 VAL A C 1
ATOM 1453 O O . VAL A 1 189 ? 1.121 9.522 -42.598 1.00 43.97 189 VAL A O 1
ATOM 1456 N N . CYS A 1 190 ? 2.760 7.999 -42.805 1.00 37.34 190 CYS A N 1
ATOM 1457 C CA . CYS A 1 190 ? 2.910 8.034 -44.264 1.00 37.34 190 CYS A CA 1
ATOM 1458 C C . CYS A 1 190 ? 2.322 6.768 -44.894 1.00 37.34 190 CYS A C 1
ATOM 1460 O O . CYS A 1 190 ? 1.714 6.897 -45.979 1.00 37.34 190 CYS A O 1
#

Radius of gyration: 21.64 Å; Cα contacts (8 Å, |Δi|>4): 238; chains: 1; bounding box: 48×32×69 Å